Protein AF-A0A6A0AHI0-F1 (afdb_monomer_lite)

Radius of gyration: 37.76 Å; chains: 1; bounding box: 101×82×93 Å

Structure (mmCIF, N/CA/C/O 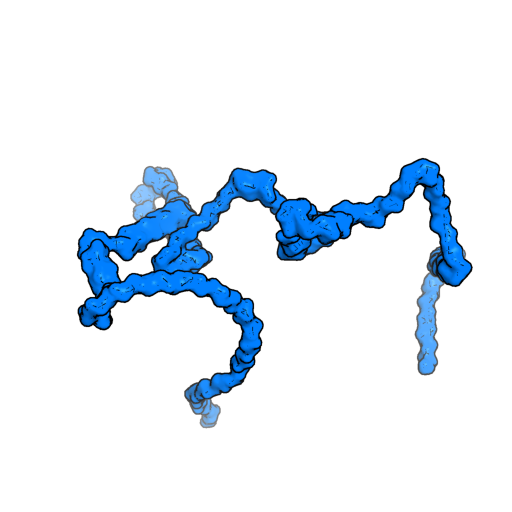backbone):
data_AF-A0A6A0AHI0-F1
#
_entry.id   AF-A0A6A0AHI0-F1
#
loop_
_atom_site.group_PDB
_atom_site.id
_atom_site.type_symbol
_atom_site.label_atom_id
_atom_site.label_alt_id
_atom_site.label_comp_id
_atom_site.label_asym_id
_atom_site.label_entity_id
_atom_site.label_seq_id
_atom_site.pdbx_PDB_ins_code
_atom_site.Cartn_x
_atom_site.Cartn_y
_atom_site.Cartn_z
_atom_site.occupancy
_atom_site.B_iso_or_equiv
_atom_site.auth_seq_id
_atom_site.auth_comp_id
_atom_site.auth_asym_id
_atom_site.auth_atom_id
_atom_site.pdbx_PDB_model_num
ATOM 1 N N . MET A 1 1 ? -67.591 7.003 -8.950 1.00 41.72 1 MET A N 1
ATOM 2 C CA . MET A 1 1 ? -66.500 6.825 -9.933 1.00 41.72 1 MET A CA 1
ATOM 3 C C . MET A 1 1 ? -65.225 6.612 -9.129 1.00 41.72 1 MET A C 1
ATOM 5 O O . MET A 1 1 ? -64.892 7.489 -8.352 1.00 41.72 1 MET A O 1
ATOM 9 N N . ALA A 1 2 ? -64.827 5.350 -8.931 1.00 39.84 2 ALA A N 1
ATOM 10 C CA . ALA A 1 2 ? -63.721 4.688 -9.649 1.00 39.84 2 ALA A CA 1
ATOM 11 C C . ALA A 1 2 ? -62.382 5.416 -9.404 1.00 39.84 2 ALA A C 1
ATOM 13 O O . ALA A 1 2 ? -62.273 6.575 -9.768 1.00 39.84 2 ALA A O 1
ATOM 14 N N . GLY A 1 3 ? -61.334 4.857 -8.799 1.00 39.06 3 GLY A N 1
ATOM 15 C CA . GLY A 1 3 ? -61.020 3.519 -8.284 1.00 39.06 3 GLY A CA 1
ATOM 16 C C . GLY A 1 3 ? -60.100 3.688 -7.059 1.00 39.06 3 GLY A C 1
ATOM 17 O O . GLY A 1 3 ? -59.926 4.797 -6.573 1.00 39.06 3 GLY A O 1
ATOM 18 N N . GLY A 1 4 ? -59.486 2.688 -6.448 1.00 36.97 4 GLY A N 1
ATOM 19 C CA . GLY A 1 4 ? -59.192 1.317 -6.829 1.00 36.97 4 GLY A CA 1
ATOM 20 C C . GLY A 1 4 ? -57.957 0.956 -6.003 1.00 36.97 4 GLY A C 1
ATOM 21 O O . GLY A 1 4 ? -56.859 1.403 -6.316 1.00 36.97 4 GLY A O 1
ATOM 22 N N . ALA A 1 5 ? -58.165 0.258 -4.887 1.00 38.81 5 ALA A N 1
ATOM 23 C CA . ALA A 1 5 ? -57.104 -0.247 -4.028 1.00 38.81 5 ALA A CA 1
ATOM 24 C C . ALA A 1 5 ? -56.414 -1.436 -4.712 1.00 38.81 5 ALA A C 1
ATOM 26 O O . ALA A 1 5 ? -57.095 -2.336 -5.199 1.00 38.81 5 ALA A O 1
ATOM 27 N N . ALA A 1 6 ? -55.083 -1.457 -4.713 1.00 41.19 6 ALA A N 1
ATOM 28 C CA . ALA A 1 6 ? -54.302 -2.629 -5.089 1.00 41.19 6 ALA A CA 1
ATOM 29 C C . ALA A 1 6 ? -53.190 -2.839 -4.055 1.00 41.19 6 ALA A C 1
ATOM 31 O O . ALA A 1 6 ? -52.208 -2.103 -4.003 1.00 41.19 6 ALA A O 1
ATOM 32 N N . GLN A 1 7 ? -53.405 -3.842 -3.206 1.00 35.62 7 GLN A N 1
ATOM 33 C CA . GLN A 1 7 ? -52.361 -4.578 -2.506 1.00 35.62 7 GLN A CA 1
ATOM 34 C C . GLN A 1 7 ? -51.786 -5.601 -3.489 1.00 35.62 7 GLN A C 1
ATOM 36 O O . GLN A 1 7 ? -52.547 -6.291 -4.165 1.00 35.62 7 GLN A O 1
ATOM 41 N N . SER A 1 8 ? -50.465 -5.749 -3.527 1.00 39.22 8 SER A N 1
ATOM 42 C CA . SER A 1 8 ? -49.816 -6.935 -4.086 1.00 39.22 8 SER A CA 1
ATOM 43 C C . SER A 1 8 ? -48.775 -7.432 -3.090 1.00 39.22 8 SER A C 1
ATOM 45 O O . SER A 1 8 ? -47.770 -6.763 -2.843 1.00 39.22 8 SER A O 1
ATOM 47 N N . GLY A 1 9 ? -49.078 -8.587 -2.493 1.00 33.41 9 GLY A N 1
ATOM 48 C CA . GLY A 1 9 ? -48.128 -9.431 -1.780 1.00 33.41 9 GLY A CA 1
ATOM 49 C C . GLY A 1 9 ? -47.076 -10.013 -2.727 1.00 33.41 9 GLY A C 1
ATOM 50 O O . GLY A 1 9 ? -47.214 -9.940 -3.947 1.00 33.41 9 GLY A O 1
ATOM 51 N N . GLY A 1 10 ? -45.998 -10.515 -2.128 1.00 33.00 10 GLY A N 1
ATOM 52 C CA . GLY A 1 10 ? -44.775 -10.920 -2.813 1.00 33.00 10 GLY A CA 1
ATOM 53 C C . GLY A 1 10 ? -44.787 -12.328 -3.391 1.00 33.00 10 GLY A C 1
ATOM 54 O O . GLY A 1 10 ? -45.762 -13.049 -3.250 1.00 33.00 10 GLY A O 1
ATOM 55 N N . GLU A 1 11 ? -43.652 -12.717 -3.969 1.00 31.52 11 GLU A N 1
ATOM 56 C CA . GLU A 1 11 ? -43.158 -14.094 -3.995 1.00 31.52 11 GLU A CA 1
ATOM 57 C C . GLU A 1 11 ? -41.675 -14.080 -4.384 1.00 31.52 11 GLU A C 1
ATOM 59 O O . GLU A 1 11 ? -41.237 -13.302 -5.233 1.00 31.52 11 GLU A O 1
ATOM 64 N N . ALA A 1 12 ? -40.901 -14.908 -3.693 1.00 32.84 12 ALA A N 1
ATOM 65 C CA . ALA A 1 12 ? -39.494 -15.149 -3.934 1.00 32.84 12 ALA A CA 1
ATOM 66 C C . ALA A 1 12 ? -39.310 -16.088 -5.133 1.00 32.84 12 ALA A C 1
ATOM 68 O O . ALA A 1 12 ? -40.012 -17.087 -5.244 1.00 32.84 12 ALA A O 1
ATOM 69 N N . ALA A 1 13 ? -38.294 -15.836 -5.956 1.00 35.22 13 ALA A N 1
ATOM 70 C CA . ALA A 1 13 ? -37.710 -16.863 -6.809 1.00 35.22 13 ALA A CA 1
ATOM 71 C C . ALA A 1 13 ? -36.191 -16.684 -6.831 1.00 35.22 13 ALA A C 1
ATOM 73 O O . ALA A 1 13 ? -35.659 -15.657 -7.255 1.00 35.22 13 ALA A O 1
ATOM 74 N N . ALA A 1 14 ? -35.531 -17.694 -6.278 1.00 34.50 14 ALA A N 1
ATOM 75 C CA . ALA A 1 14 ? -34.109 -17.950 -6.379 1.00 34.50 14 ALA A CA 1
ATOM 76 C C . ALA A 1 14 ? -33.756 -18.543 -7.760 1.00 34.50 14 ALA A C 1
ATOM 78 O O . ALA A 1 14 ? -34.639 -18.817 -8.565 1.00 34.50 14 ALA A O 1
ATOM 79 N N . GLU A 1 15 ? -32.456 -18.808 -7.934 1.00 31.95 15 GLU A N 1
ATOM 80 C CA . GLU A 1 15 ? -31.748 -19.442 -9.065 1.00 31.95 15 GLU A CA 1
ATOM 81 C C . GLU A 1 15 ? -31.123 -18.448 -10.073 1.00 31.95 15 GLU A C 1
ATOM 83 O O . GLU A 1 15 ? -31.776 -17.543 -10.565 1.00 31.95 15 GLU A O 1
ATOM 88 N N . GLY A 1 16 ? -29.833 -18.499 -10.426 1.00 32.78 16 GLY A N 1
ATOM 89 C CA . GLY A 1 16 ? -28.849 -19.567 -10.287 1.00 32.78 16 GLY A CA 1
ATOM 90 C C . GLY A 1 16 ? -27.446 -19.038 -9.977 1.00 32.78 16 GLY A C 1
ATOM 91 O O . GLY A 1 16 ? -26.898 -18.183 -10.671 1.00 32.78 16 GLY A O 1
ATOM 92 N N . MET A 1 17 ? -26.869 -19.602 -8.919 1.00 29.11 17 MET A N 1
ATOM 93 C CA . MET A 1 17 ? -25.446 -19.578 -8.598 1.00 29.11 17 MET A CA 1
ATOM 94 C C . MET A 1 17 ? -24.772 -20.722 -9.365 1.00 29.11 17 MET A C 1
ATOM 96 O O . MET A 1 17 ? -25.172 -21.875 -9.221 1.00 29.11 17 MET A O 1
ATOM 100 N N . VAL A 1 18 ? -23.746 -20.423 -10.160 1.00 46.47 18 VAL A N 1
ATOM 101 C CA . VAL A 1 18 ? -22.918 -21.427 -10.846 1.00 46.47 18 VAL A CA 1
ATOM 102 C C . VAL A 1 18 ? -21.678 -21.703 -9.980 1.00 46.47 18 VAL A C 1
ATOM 104 O O . VAL A 1 18 ? -20.884 -20.779 -9.796 1.00 46.47 18 VAL A O 1
ATOM 107 N N . PRO A 1 19 ? -21.454 -22.919 -9.440 1.00 35.81 19 PRO A N 1
ATOM 108 C CA . PRO A 1 19 ? -20.229 -23.222 -8.707 1.00 35.81 19 PRO A CA 1
ATOM 109 C C . PRO A 1 19 ? -19.177 -23.851 -9.632 1.00 35.81 19 PRO A C 1
ATOM 111 O O . PRO A 1 19 ? -19.281 -25.015 -10.026 1.00 35.81 19 PRO A O 1
ATOM 114 N N . LEU A 1 20 ? -18.114 -23.103 -9.938 1.00 37.75 20 LEU A N 1
ATOM 115 C CA . LEU A 1 20 ? -16.885 -23.676 -10.490 1.00 37.75 20 LEU A CA 1
ATOM 116 C C . LEU A 1 20 ? -16.060 -24.286 -9.352 1.00 37.75 20 LEU A C 1
ATOM 118 O O . LEU A 1 20 ? -15.490 -23.586 -8.518 1.00 37.75 20 LEU A O 1
ATOM 122 N N . HIS A 1 21 ? -16.025 -25.614 -9.331 1.00 33.66 21 HIS A N 1
ATOM 123 C CA . HIS A 1 21 ? -15.131 -26.417 -8.508 1.00 33.66 21 HIS A CA 1
ATOM 124 C C . HIS A 1 21 ? -13.709 -26.387 -9.086 1.00 33.66 21 HIS A C 1
ATOM 126 O O . HIS A 1 21 ? -13.544 -26.414 -10.305 1.00 33.66 21 HIS A O 1
ATOM 132 N N . GLY A 1 22 ? -12.690 -26.436 -8.219 1.00 29.28 22 GLY A N 1
ATOM 133 C CA . GLY A 1 22 ? -11.356 -26.908 -8.613 1.00 29.28 22 GLY A CA 1
ATOM 134 C C . GLY A 1 22 ? -10.160 -26.107 -8.101 1.00 29.28 22 GLY A C 1
ATOM 135 O O . GLY A 1 22 ? -9.311 -25.716 -8.894 1.00 29.28 22 GLY A O 1
ATOM 136 N N . GLY A 1 23 ? -10.052 -25.884 -6.789 1.00 29.42 23 GLY A N 1
ATOM 137 C CA . GLY A 1 23 ? -8.817 -25.418 -6.149 1.00 29.42 23 GLY A CA 1
ATOM 138 C C . GLY A 1 23 ? -8.094 -26.570 -5.453 1.00 29.42 23 GLY A C 1
ATOM 139 O O . GLY A 1 23 ? -8.418 -26.904 -4.319 1.00 29.42 23 GLY A O 1
ATOM 140 N N . SER A 1 24 ? -7.134 -27.182 -6.147 1.00 38.25 24 SER A N 1
ATOM 141 C CA . SER A 1 24 ? -6.206 -28.199 -5.634 1.00 38.25 24 SER A CA 1
ATOM 142 C C . SER A 1 24 ? -5.331 -27.630 -4.507 1.00 38.25 24 SER A C 1
ATOM 144 O O . SER A 1 24 ? -4.343 -26.947 -4.776 1.00 38.25 24 SER A O 1
ATOM 146 N N . GLY A 1 25 ? -5.674 -27.930 -3.253 1.00 30.77 25 GLY A N 1
ATOM 147 C CA . GLY A 1 25 ? -4.830 -27.703 -2.079 1.00 30.77 25 GLY A CA 1
ATOM 148 C C . GLY A 1 25 ? -4.140 -28.998 -1.653 1.00 30.77 25 GLY A C 1
ATOM 149 O O . GLY A 1 25 ? -4.797 -29.990 -1.350 1.00 30.77 25 GLY A O 1
ATOM 150 N N . SER A 1 26 ? -2.811 -28.986 -1.665 1.00 32.81 26 SER A N 1
ATOM 151 C CA . SER A 1 26 ? -1.923 -30.098 -1.326 1.00 32.81 26 SER A CA 1
ATOM 152 C C . SER A 1 26 ? -2.119 -30.619 0.102 1.00 32.81 26 SER A C 1
ATOM 154 O O . SER A 1 26 ? -2.062 -29.856 1.065 1.00 32.81 26 SER A O 1
ATOM 156 N N . VAL A 1 27 ? -2.258 -31.939 0.224 1.00 35.69 27 VAL A N 1
ATOM 157 C CA . VAL A 1 27 ? -2.219 -32.707 1.475 1.00 35.69 27 VAL A CA 1
ATOM 158 C C . VAL A 1 27 ? -0.828 -32.622 2.110 1.00 35.69 27 VAL A C 1
ATOM 160 O O . VAL A 1 27 ? 0.164 -32.971 1.474 1.00 35.69 27 VAL A O 1
ATOM 163 N N . VAL A 1 28 ? -0.767 -32.235 3.385 1.00 35.22 28 VAL A N 1
ATOM 164 C CA . VAL A 1 28 ? 0.387 -32.480 4.261 1.00 35.22 28 VAL A CA 1
ATOM 165 C C . VAL A 1 28 ? -0.046 -33.534 5.288 1.00 35.22 28 VAL A C 1
ATOM 167 O O . VAL A 1 28 ? -0.981 -33.266 6.044 1.00 35.22 28 VAL A O 1
ATOM 170 N N . PRO A 1 29 ? 0.553 -34.739 5.329 1.00 38.19 29 PRO A N 1
ATOM 171 C CA . PRO A 1 29 ? 0.226 -35.733 6.338 1.00 38.19 29 PRO A CA 1
ATOM 172 C C . PRO A 1 29 ? 1.163 -35.578 7.540 1.00 38.19 29 PRO A C 1
ATOM 174 O O . PRO A 1 29 ? 2.384 -35.589 7.409 1.00 38.19 29 PRO A O 1
ATOM 177 N N . GLY A 1 30 ? 0.582 -35.453 8.728 1.00 29.52 30 GLY A N 1
ATOM 178 C CA . GLY A 1 30 ? 1.323 -35.346 9.984 1.00 29.52 30 GLY A CA 1
ATOM 179 C C . GLY A 1 30 ? 0.439 -35.632 11.189 1.00 29.52 30 GLY A C 1
ATOM 180 O O . GLY A 1 30 ? 0.435 -34.881 12.155 1.00 29.52 30 GLY A O 1
ATOM 181 N N . SER A 1 31 ? -0.372 -36.688 11.108 1.00 37.47 31 SER A N 1
ATOM 182 C CA . SER A 1 31 ? -1.227 -37.151 12.197 1.00 37.47 31 SER A CA 1
ATOM 183 C C . SER A 1 31 ? -0.412 -37.920 13.243 1.00 37.47 31 SER A C 1
ATOM 185 O O . SER A 1 31 ? -0.206 -39.127 13.112 1.00 37.47 31 SER A O 1
ATOM 187 N N . GLY A 1 32 ? 0.012 -37.237 14.305 1.00 33.94 32 GLY A N 1
ATOM 188 C CA . GLY A 1 32 ? 0.372 -37.866 15.576 1.00 33.94 32 GLY A CA 1
ATOM 189 C C . GLY A 1 32 ? -0.877 -38.031 16.442 1.00 33.94 32 GLY A C 1
ATOM 190 O O . GLY A 1 32 ? -1.222 -37.135 17.204 1.00 33.94 32 GLY A O 1
ATOM 191 N N . LYS A 1 33 ? -1.583 -39.160 16.300 1.00 39.28 33 LYS A N 1
ATOM 192 C CA . LYS A 1 33 ? -2.687 -39.562 17.189 1.00 39.28 33 LYS A CA 1
ATOM 193 C C . LYS A 1 33 ? -2.116 -39.941 18.561 1.00 39.28 33 LYS A C 1
ATOM 195 O O . LYS A 1 33 ? -1.592 -41.041 18.714 1.00 39.28 33 LYS A O 1
ATOM 200 N N . LEU A 1 34 ? -2.274 -39.081 19.564 1.00 35.03 34 LEU A N 1
ATOM 201 C CA . LEU A 1 34 ? -2.358 -39.535 20.954 1.00 35.03 34 LEU A CA 1
ATOM 202 C C . LEU A 1 34 ? -3.784 -40.051 21.164 1.00 35.03 34 LEU A C 1
ATOM 204 O O . LEU A 1 34 ? -4.745 -39.286 21.183 1.00 35.03 34 LEU A O 1
ATOM 208 N N . ARG A 1 35 ? -3.915 -41.379 21.221 1.00 44.06 35 ARG A N 1
ATOM 209 C CA . ARG A 1 35 ? -5.136 -42.059 21.653 1.00 44.06 35 ARG A CA 1
ATOM 210 C C . ARG A 1 35 ? -5.251 -41.883 23.164 1.00 44.06 35 ARG A C 1
ATOM 212 O O . ARG A 1 35 ? -4.395 -42.371 23.895 1.00 44.06 35 ARG A O 1
ATOM 219 N N . VAL A 1 36 ? -6.304 -41.208 23.604 1.00 47.97 36 VAL A N 1
ATOM 220 C CA . VAL A 1 36 ? -6.836 -41.351 24.958 1.00 47.97 36 VAL A CA 1
ATOM 221 C C . VAL A 1 36 ? -8.230 -41.930 24.775 1.00 47.97 36 VAL A C 1
ATOM 223 O O . VAL A 1 36 ? -9.127 -41.257 24.275 1.00 47.97 36 VAL A O 1
ATOM 226 N N . ASP A 1 37 ? -8.363 -43.216 25.079 1.00 40.84 37 ASP A N 1
ATOM 227 C CA . ASP A 1 37 ? -9.640 -43.915 25.112 1.00 40.84 37 ASP A CA 1
ATOM 228 C C . ASP A 1 37 ? -10.306 -43.613 26.470 1.00 40.84 37 ASP A C 1
ATOM 230 O O . ASP A 1 37 ? -9.757 -43.947 27.519 1.00 40.84 37 ASP A O 1
ATOM 234 N N . GLY A 1 38 ? -11.464 -42.948 26.456 1.00 40.25 38 GLY A N 1
ATOM 235 C CA . GLY A 1 38 ? -12.278 -42.682 27.647 1.00 40.25 38 GLY A CA 1
ATOM 236 C C . GLY A 1 38 ? -13.402 -41.685 27.356 1.00 40.25 38 GLY A C 1
ATOM 237 O O . GLY A 1 38 ? -13.132 -40.585 26.889 1.00 40.25 38 GLY A O 1
ATOM 238 N N . GLU A 1 39 ? -14.651 -42.096 27.585 1.00 47.72 39 GLU A N 1
ATOM 239 C CA . GLU A 1 39 ? -15.896 -41.338 27.380 1.00 47.72 39 GLU A CA 1
ATOM 240 C C . GLU A 1 39 ? -15.795 -39.824 27.648 1.00 47.72 39 GLU A C 1
ATOM 242 O O . GLU A 1 39 ? -15.621 -39.416 28.792 1.00 47.72 39 GLU A O 1
ATOM 247 N N . ALA A 1 40 ? -16.003 -38.981 26.628 1.00 46.03 40 ALA A N 1
ATOM 248 C CA . ALA A 1 40 ? -16.469 -37.604 26.817 1.00 46.03 40 ALA A CA 1
ATOM 249 C C . ALA A 1 40 ? -16.875 -36.959 25.480 1.00 46.03 40 ALA A C 1
ATOM 251 O O . ALA A 1 40 ? -16.093 -36.245 24.855 1.00 46.03 40 ALA A O 1
ATOM 252 N N . GLU A 1 41 ? -18.146 -37.072 25.093 1.00 49.44 41 GLU A N 1
ATOM 253 C CA . GLU A 1 41 ? -18.738 -36.187 24.069 1.00 49.44 41 GLU A CA 1
ATOM 254 C C . GLU A 1 41 ? -18.942 -34.730 24.571 1.00 49.44 41 GLU A C 1
ATOM 256 O O . GLU A 1 41 ? -19.561 -33.905 23.910 1.00 49.44 41 GLU A O 1
ATOM 261 N N . GLY A 1 42 ? -18.343 -34.373 25.718 1.00 58.88 42 GLY A N 1
ATOM 262 C CA . GLY A 1 42 ? -18.108 -32.998 26.189 1.00 58.88 42 GLY A CA 1
ATOM 263 C C . GLY A 1 42 ? -16.625 -32.573 26.185 1.00 58.88 42 GLY A C 1
ATOM 264 O O . GLY A 1 42 ? -16.277 -31.540 26.751 1.00 58.88 42 GLY A O 1
ATOM 265 N N . GLY A 1 43 ? -15.733 -33.363 25.579 1.00 74.50 43 GLY A N 1
ATOM 266 C CA . GLY A 1 43 ? -14.313 -33.493 25.949 1.00 74.50 43 GLY A CA 1
ATOM 267 C C . GLY A 1 43 ? -13.317 -32.371 25.627 1.00 74.50 43 GLY A C 1
ATOM 268 O O . GLY A 1 43 ? -12.155 -32.508 25.991 1.00 74.50 43 GLY A O 1
ATOM 269 N N . GLN A 1 44 ? -13.704 -31.259 24.999 1.00 80.69 44 GLN A N 1
ATOM 270 C CA . GLN A 1 44 ? -12.757 -30.152 24.769 1.00 80.69 44 GLN A CA 1
ATOM 271 C C . GLN A 1 44 ? -13.347 -28.788 25.101 1.00 80.69 44 GLN A C 1
ATOM 273 O O . GLN A 1 44 ? -12.756 -28.049 25.877 1.00 80.69 44 GLN A O 1
ATOM 278 N N . LEU A 1 45 ? -14.537 -28.463 24.589 1.00 80.38 45 LEU A N 1
ATOM 279 C CA . LEU A 1 45 ? -15.189 -27.184 24.890 1.00 80.38 45 LEU A CA 1
ATOM 280 C C . LEU A 1 45 ? -15.568 -27.056 26.369 1.00 80.38 45 LEU A C 1
ATOM 282 O O . LEU A 1 45 ? -15.410 -25.980 26.936 1.00 80.38 45 LEU A O 1
ATOM 286 N N . ALA A 1 46 ? -16.008 -28.140 27.019 1.00 84.50 46 ALA A N 1
ATOM 287 C CA . ALA A 1 46 ? -16.285 -28.108 28.455 1.00 84.50 46 ALA A CA 1
ATOM 288 C C . ALA A 1 46 ? -14.998 -27.963 29.278 1.00 84.50 46 ALA A C 1
ATOM 290 O O . ALA A 1 46 ? -15.002 -27.302 30.309 1.00 84.50 46 ALA A O 1
ATOM 291 N N . LEU A 1 47 ? -13.892 -28.532 28.792 1.00 87.25 47 LEU A N 1
ATOM 292 C CA . LEU A 1 47 ? -12.583 -28.477 29.438 1.00 87.25 47 LEU A CA 1
ATOM 293 C C . LEU A 1 47 ? -11.945 -27.088 29.288 1.00 87.25 47 LEU A C 1
ATOM 295 O O . LEU A 1 47 ? -11.406 -26.562 30.253 1.00 87.25 47 LEU A O 1
ATOM 299 N N . ILE A 1 48 ? -12.100 -26.454 28.120 1.00 83.44 48 ILE A N 1
ATOM 300 C CA . ILE A 1 48 ? -11.749 -25.048 27.875 1.00 83.44 48 ILE A CA 1
ATOM 301 C C . ILE A 1 48 ? -12.607 -24.146 28.763 1.00 83.44 48 ILE A C 1
ATOM 303 O O . ILE A 1 48 ? -12.074 -23.329 29.502 1.00 83.44 48 ILE A O 1
ATOM 307 N N . ARG A 1 49 ? -13.931 -24.331 28.769 1.00 82.25 49 ARG A N 1
ATOM 308 C CA . ARG A 1 49 ? -14.830 -23.535 29.613 1.00 82.25 49 ARG A CA 1
ATOM 309 C C . ARG A 1 49 ? -14.515 -23.689 31.098 1.00 82.25 49 ARG A C 1
ATOM 311 O O . ARG A 1 49 ? -14.627 -22.714 31.818 1.00 82.25 49 ARG A O 1
ATOM 318 N N . ALA A 1 50 ? -14.122 -24.882 31.546 1.00 82.81 50 ALA A N 1
ATOM 319 C CA . ALA A 1 50 ? -13.697 -25.134 32.920 1.00 82.81 50 ALA A CA 1
ATOM 320 C C . ALA A 1 50 ? -12.321 -24.521 33.231 1.00 82.81 50 ALA A C 1
ATOM 322 O O . ALA A 1 50 ? -12.135 -23.973 34.312 1.00 82.81 50 ALA A O 1
ATOM 323 N N . ALA A 1 51 ? -11.376 -24.576 32.288 1.00 84.81 51 ALA A N 1
ATOM 324 C CA . ALA A 1 51 ? -10.051 -23.974 32.430 1.00 84.81 51 ALA A CA 1
ATOM 325 C C . ALA A 1 51 ? -10.105 -22.437 32.484 1.00 84.81 51 ALA A C 1
ATOM 327 O O . ALA A 1 51 ? -9.322 -21.835 33.211 1.00 84.81 51 ALA A O 1
ATOM 328 N N . PHE A 1 52 ? -11.056 -21.823 31.771 1.00 79.31 52 PHE A N 1
ATOM 329 C CA . PHE A 1 52 ? -11.306 -20.376 31.751 1.00 79.31 52 PHE A CA 1
ATOM 330 C C . PHE A 1 52 ? -12.547 -19.965 32.573 1.00 79.31 52 PHE A C 1
ATOM 332 O O . PHE A 1 52 ? -13.036 -18.853 32.437 1.00 79.31 52 PHE A O 1
ATOM 339 N N . ALA A 1 53 ? -13.083 -20.828 33.448 1.00 73.69 53 ALA A N 1
ATOM 340 C CA . ALA A 1 53 ? -14.308 -20.541 34.216 1.00 73.69 53 ALA A CA 1
ATOM 341 C C . ALA A 1 53 ? -14.159 -19.401 35.242 1.00 73.69 53 ALA A C 1
ATOM 343 O O . ALA A 1 53 ? -15.160 -18.934 35.780 1.00 73.69 53 ALA A O 1
ATOM 344 N N . GLY A 1 54 ? -12.922 -19.006 35.552 1.00 74.12 54 GLY A N 1
ATOM 345 C CA . GLY A 1 54 ? -12.595 -17.896 36.450 1.00 74.12 54 GLY A CA 1
ATOM 346 C C . GLY A 1 54 ? -11.824 -16.765 35.771 1.00 74.12 54 GLY A C 1
ATOM 347 O O . GLY A 1 54 ? -11.291 -15.917 36.478 1.00 74.12 54 GLY A O 1
ATOM 348 N N . ASP A 1 55 ? -11.727 -16.787 34.440 1.00 77.00 55 ASP A N 1
ATOM 349 C CA . ASP A 1 55 ? -11.051 -15.772 33.635 1.00 77.00 55 ASP A CA 1
ATOM 350 C C . ASP A 1 55 ? -12.072 -15.238 32.620 1.00 77.00 55 ASP A C 1
ATOM 352 O O . ASP A 1 55 ? -12.434 -15.934 31.667 1.00 77.00 55 ASP A O 1
ATOM 356 N N . ASP A 1 56 ? -12.607 -14.036 32.859 1.00 83.50 56 ASP A N 1
ATOM 357 C CA . ASP A 1 56 ? -13.635 -13.397 32.024 1.00 83.50 56 ASP A CA 1
ATOM 358 C C . ASP A 1 56 ? -13.015 -12.814 30.737 1.00 83.50 56 ASP A C 1
ATOM 360 O O . ASP A 1 56 ? -13.192 -11.648 30.385 1.00 83.50 56 ASP A O 1
ATOM 364 N N . VAL A 1 57 ? -12.314 -13.666 29.985 1.00 85.06 57 VAL A N 1
ATOM 365 C CA . VAL A 1 57 ? -11.547 -13.320 28.778 1.00 85.06 57 VAL A CA 1
ATOM 366 C C . VAL A 1 57 ? -12.368 -12.587 27.715 1.00 85.06 57 VAL A C 1
ATOM 368 O O . VAL A 1 57 ? -11.835 -11.754 26.985 1.00 85.06 57 VAL A O 1
ATOM 371 N N . GLU A 1 58 ? -13.669 -12.877 27.610 1.00 85.50 58 GLU A N 1
ATOM 372 C CA . GLU A 1 58 ? -14.556 -12.166 26.684 1.00 85.50 58 GLU A CA 1
ATOM 373 C C . GLU A 1 58 ? -14.824 -10.729 27.142 1.00 85.50 58 GLU A C 1
ATOM 375 O O . GLU A 1 58 ? -14.805 -9.818 26.317 1.00 85.50 58 GLU A O 1
ATOM 380 N N . GLN A 1 59 ? -15.044 -10.516 28.442 1.00 88.19 59 GLN A N 1
ATOM 381 C CA . GLN A 1 59 ? -15.341 -9.189 28.980 1.00 88.19 59 GLN A CA 1
ATOM 382 C C . GLN A 1 59 ? -14.101 -8.300 28.959 1.00 88.19 59 GLN A C 1
ATOM 384 O O . GLN A 1 59 ? -14.188 -7.143 28.548 1.00 88.19 59 GLN A O 1
ATOM 389 N N . ASP A 1 60 ? -12.947 -8.849 29.335 1.00 89.62 60 ASP A N 1
ATOM 390 C CA . ASP A 1 60 ? -11.676 -8.126 29.302 1.00 89.62 60 ASP A CA 1
ATOM 391 C C . ASP A 1 60 ? -11.314 -7.712 27.871 1.00 89.62 60 ASP A C 1
ATOM 393 O O . ASP A 1 60 ? -10.925 -6.568 27.629 1.00 89.62 60 ASP A O 1
ATOM 397 N N . PHE A 1 61 ? -11.537 -8.599 26.896 1.00 92.00 61 PHE A N 1
ATOM 398 C CA . PHE A 1 61 ? -11.328 -8.283 25.485 1.00 92.00 61 PHE A CA 1
ATOM 399 C C . PHE A 1 61 ? -12.293 -7.203 24.978 1.00 92.00 61 PHE A C 1
ATOM 401 O O . PHE A 1 61 ? -11.882 -6.283 24.269 1.00 92.00 61 PHE A O 1
ATOM 408 N N . GLU A 1 62 ? -13.580 -7.289 25.322 1.00 90.88 62 GLU A N 1
ATOM 409 C CA . GLU A 1 62 ? -14.571 -6.273 24.951 1.00 90.88 62 GLU A CA 1
ATOM 410 C C . GLU A 1 62 ? -14.235 -4.909 25.573 1.00 90.88 62 GLU A C 1
ATOM 412 O O . GLU A 1 62 ? -14.355 -3.878 24.902 1.00 90.88 62 GLU A O 1
ATOM 417 N N . ALA A 1 63 ? -13.750 -4.897 26.817 1.00 91.81 63 ALA A N 1
ATOM 418 C CA . ALA A 1 63 ? -13.298 -3.695 27.504 1.00 91.81 63 ALA A CA 1
ATOM 419 C C . ALA A 1 63 ? -12.049 -3.085 26.845 1.00 91.81 63 ALA A C 1
ATOM 421 O O . ALA A 1 63 ? -12.023 -1.879 26.586 1.00 91.81 63 ALA A O 1
ATOM 422 N N . GLU A 1 64 ? -11.040 -3.897 26.518 1.00 89.94 64 GLU A N 1
ATOM 423 C CA . GLU A 1 64 ? -9.828 -3.446 25.823 1.00 89.94 64 GLU A CA 1
ATOM 424 C C . GLU A 1 64 ? -10.153 -2.923 24.417 1.00 89.94 64 GLU A C 1
ATOM 426 O O . GLU A 1 64 ? -9.719 -1.831 24.036 1.00 89.94 64 GLU A O 1
ATOM 431 N N . LYS A 1 65 ? -11.002 -3.640 23.672 1.00 91.94 65 LYS A N 1
ATOM 432 C CA . LYS A 1 65 ? -11.489 -3.207 22.358 1.00 91.94 65 LYS A CA 1
ATOM 433 C C . LYS A 1 65 ? -12.212 -1.867 22.452 1.00 91.94 65 LYS A C 1
ATOM 435 O O . LYS A 1 65 ? -11.934 -0.966 21.661 1.00 91.94 65 LYS A O 1
ATOM 440 N N . ALA A 1 66 ? -13.117 -1.706 23.416 1.00 87.69 66 ALA A N 1
ATOM 441 C CA . ALA A 1 66 ? -13.830 -0.450 23.623 1.00 87.69 66 ALA A CA 1
ATOM 442 C C . ALA A 1 66 ? -12.878 0.700 23.993 1.00 87.69 66 ALA A C 1
ATOM 444 O O . ALA A 1 66 ? -13.060 1.819 23.507 1.00 87.69 66 ALA A O 1
ATOM 445 N N . ALA A 1 67 ? -11.850 0.436 24.805 1.00 90.38 67 ALA A N 1
ATOM 446 C CA . ALA A 1 67 ? -10.846 1.423 25.188 1.00 90.38 67 ALA A CA 1
ATOM 447 C C . ALA A 1 67 ? -9.996 1.886 23.992 1.00 90.38 67 ALA A C 1
ATOM 449 O O . ALA A 1 67 ? -9.823 3.092 23.797 1.00 90.38 67 ALA A O 1
ATOM 450 N N . GLU A 1 68 ? -9.524 0.961 23.154 1.00 87.19 68 GLU A N 1
ATOM 451 C CA . GLU A 1 68 ? -8.714 1.293 21.975 1.00 87.19 68 GLU A CA 1
ATOM 452 C C . GLU A 1 68 ? -9.546 2.023 20.911 1.00 87.19 68 GLU A C 1
ATOM 454 O O . GLU A 1 68 ? -9.123 3.047 20.367 1.00 87.19 68 GLU A O 1
ATOM 459 N N . VAL A 1 69 ? -10.784 1.568 20.684 1.00 87.12 69 VAL A N 1
ATOM 460 C CA . VAL A 1 69 ? -11.746 2.246 19.805 1.00 87.12 69 VAL A CA 1
ATOM 461 C C . VAL A 1 69 ? -12.014 3.665 20.316 1.00 87.12 69 VAL A C 1
ATOM 463 O O . VAL A 1 69 ? -11.959 4.617 19.538 1.00 87.12 69 VAL A O 1
ATOM 466 N N . ALA A 1 70 ? -12.220 3.852 21.624 1.00 85.56 70 ALA A N 1
ATOM 467 C CA . ALA A 1 70 ? -12.398 5.173 22.221 1.00 85.56 70 ALA A CA 1
ATOM 468 C C . ALA A 1 70 ? -11.168 6.085 22.074 1.00 85.56 70 ALA A C 1
ATOM 470 O O . ALA A 1 70 ? -11.340 7.292 21.897 1.00 85.56 70 ALA A O 1
ATOM 471 N N . ALA A 1 71 ? -9.955 5.531 22.125 1.00 86.62 71 ALA A N 1
ATOM 472 C CA . ALA A 1 71 ? -8.709 6.281 21.982 1.00 86.62 71 ALA A CA 1
ATOM 473 C C . ALA A 1 71 ? -8.429 6.730 20.537 1.00 86.62 71 ALA A C 1
ATOM 475 O O . ALA A 1 71 ? -7.794 7.767 20.327 1.00 86.62 71 ALA A O 1
ATOM 476 N N . GLU A 1 72 ? -8.878 5.954 19.548 1.00 82.62 72 GLU A N 1
ATOM 477 C CA . GLU A 1 72 ? -8.681 6.236 18.121 1.00 82.62 72 GLU A CA 1
ATOM 478 C C . GLU A 1 72 ? -9.767 7.116 17.503 1.00 82.62 72 GLU A C 1
ATOM 480 O O . GLU A 1 72 ? -9.516 7.787 16.499 1.00 82.62 72 GLU A O 1
ATOM 485 N N . LEU A 1 73 ? -10.963 7.134 18.092 1.00 82.75 73 LEU A N 1
ATOM 486 C CA . LEU A 1 73 ? -12.043 8.008 17.650 1.00 82.75 73 LEU A CA 1
ATOM 487 C C . LEU A 1 73 ? -11.614 9.484 17.687 1.00 82.75 73 LEU A C 1
ATOM 489 O O . LEU A 1 73 ? -10.843 9.895 18.563 1.00 82.75 73 LEU A O 1
ATOM 493 N N . PRO A 1 74 ? -12.123 10.312 16.753 1.00 79.00 74 PRO A N 1
ATOM 494 C CA . PRO A 1 74 ? -11.831 11.735 16.761 1.00 79.00 74 PRO A CA 1
ATOM 495 C C . PRO A 1 74 ? -12.263 12.321 18.105 1.00 79.00 74 PRO A C 1
ATOM 497 O O . PRO A 1 74 ? -13.393 12.117 18.555 1.00 79.00 74 PR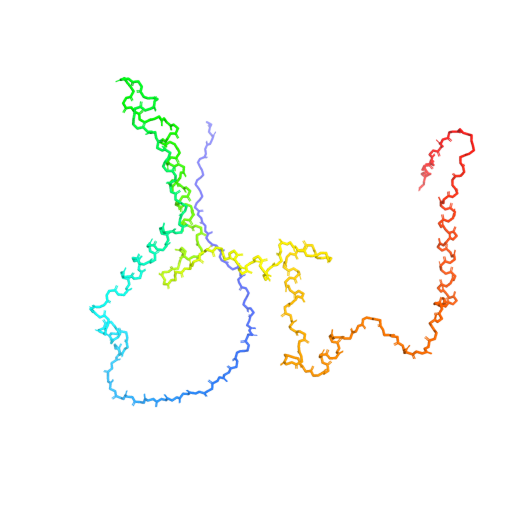O A O 1
ATOM 500 N N . LYS A 1 75 ? -11.339 13.030 18.761 1.00 73.44 75 LYS A N 1
ATOM 501 C CA . LYS A 1 75 ? -11.622 13.693 20.033 1.00 73.44 75 LYS A CA 1
ATOM 502 C C . LYS A 1 75 ? -12.743 14.693 19.797 1.00 73.44 75 LYS A C 1
ATOM 504 O O . LYS A 1 75 ? -12.645 15.519 18.892 1.00 73.44 75 LYS A O 1
ATOM 509 N N . GLU A 1 76 ? -13.785 14.624 20.616 1.00 66.25 76 GLU A N 1
ATOM 510 C CA . GLU A 1 76 ? -14.799 15.667 20.654 1.00 66.25 76 GLU A CA 1
ATOM 511 C C . GLU A 1 76 ? -14.101 16.962 21.064 1.00 66.25 76 GLU A C 1
ATOM 513 O O . GLU A 1 76 ? -13.760 17.171 22.230 1.00 66.25 76 GLU A O 1
ATOM 518 N N . GLU A 1 77 ? -13.842 17.830 20.090 1.00 63.19 77 GLU A N 1
ATOM 519 C CA . GLU A 1 77 ? -13.507 19.216 20.364 1.00 63.19 77 GLU A CA 1
ATOM 520 C C . GLU A 1 77 ? -14.770 19.850 20.936 1.00 63.19 77 GLU A C 1
ATOM 522 O O . GLU A 1 77 ? -15.612 20.405 20.230 1.00 63.19 77 GLU A O 1
ATOM 527 N N . VAL A 1 78 ? -14.947 19.693 22.247 1.00 62.56 78 VAL A N 1
ATOM 528 C CA . VAL A 1 78 ? -15.968 20.413 22.987 1.00 62.56 78 VAL A CA 1
ATOM 529 C C . VAL A 1 78 ? -15.607 21.876 22.821 1.00 62.56 78 VAL A C 1
ATOM 531 O O . VAL A 1 78 ? -14.686 22.370 23.471 1.00 62.56 78 VAL A O 1
ATOM 534 N N . VAL A 1 79 ? -16.300 22.564 21.912 1.00 63.06 79 VAL A N 1
ATOM 535 C CA . VAL A 1 79 ? -16.159 24.007 21.764 1.00 63.06 79 VAL A CA 1
ATOM 536 C C . VAL A 1 79 ? -16.683 24.621 23.056 1.00 63.06 79 VAL A C 1
ATOM 538 O O . VAL A 1 79 ? -17.883 24.812 23.249 1.00 63.06 79 VAL A O 1
ATOM 541 N N . GLY A 1 80 ? -15.772 24.799 24.007 1.00 64.12 80 GLY A N 1
ATOM 542 C CA . GLY A 1 80 ? -16.065 25.317 25.324 1.00 64.12 80 GLY A CA 1
ATOM 543 C C . GLY A 1 80 ? -16.352 26.798 25.197 1.00 64.12 80 GLY A C 1
ATOM 544 O O . GLY A 1 80 ? -15.453 27.588 24.922 1.00 64.12 80 GLY A O 1
ATOM 545 N N . VAL A 1 81 ? -17.602 27.189 25.421 1.00 63.00 81 VAL A N 1
ATOM 546 C CA . VAL A 1 81 ? -17.880 28.567 25.819 1.00 63.00 81 VAL A CA 1
ATOM 547 C C . VAL A 1 81 ? -17.271 28.708 27.206 1.00 63.00 81 VAL A C 1
ATOM 549 O O . VAL A 1 81 ? -17.727 28.052 28.143 1.00 63.00 81 VAL A O 1
ATOM 552 N N . LEU A 1 82 ? -16.197 29.491 27.331 1.00 68.50 82 LEU A N 1
ATOM 553 C CA . LEU A 1 82 ? -15.625 29.776 28.643 1.00 68.50 82 LEU A CA 1
ATOM 554 C C . LEU A 1 82 ? -16.717 30.425 29.509 1.00 68.50 82 LEU A C 1
ATOM 556 O O . LEU A 1 82 ? -17.363 31.376 29.052 1.00 68.50 82 LEU A O 1
ATOM 560 N N . PRO A 1 83 ? -16.939 29.942 30.743 1.00 67.19 83 PRO A N 1
ATOM 561 C CA . PRO A 1 83 ? -17.959 30.508 31.611 1.00 67.19 83 PRO A CA 1
ATOM 562 C C . PRO A 1 83 ? -17.647 31.990 31.862 1.00 67.19 83 PRO A C 1
ATOM 564 O O . PRO A 1 83 ? -16.572 32.336 32.344 1.00 67.19 83 PRO A O 1
ATOM 567 N N . GLY A 1 84 ? -18.583 32.869 31.497 1.00 64.94 84 GLY A N 1
ATOM 568 C CA . GLY A 1 84 ? -18.477 34.318 31.708 1.00 64.94 84 GLY A CA 1
ATOM 569 C C . GLY A 1 84 ? -17.884 35.131 30.551 1.00 64.94 84 GLY A C 1
ATOM 570 O O . GLY A 1 84 ? -18.010 36.354 30.567 1.00 64.94 84 GLY A O 1
ATOM 571 N N . TRP A 1 85 ? -17.313 34.508 29.512 1.00 68.88 85 TRP A N 1
ATOM 572 C CA . TRP A 1 85 ? -16.859 35.232 28.316 1.00 68.88 85 TRP A CA 1
ATOM 573 C C . TRP A 1 85 ? -17.940 35.17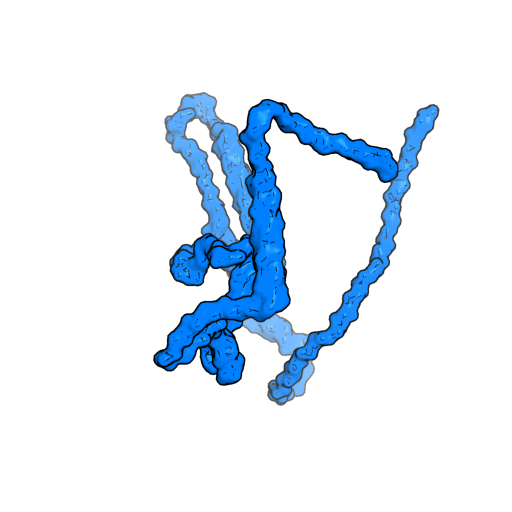4 27.227 1.00 68.88 85 TRP A C 1
ATOM 575 O O . TRP A 1 85 ? -18.131 34.149 26.579 1.00 68.88 85 TRP A O 1
ATOM 585 N N . GLY A 1 86 ? -18.686 36.270 27.044 1.00 62.62 86 GLY A N 1
ATOM 586 C CA . GLY A 1 86 ? -19.751 36.364 26.031 1.00 62.62 86 GLY A CA 1
ATOM 587 C C . GLY A 1 86 ? -21.155 35.943 26.489 1.00 62.62 86 GLY A C 1
ATOM 588 O O . GLY A 1 86 ? -22.052 35.853 25.656 1.00 62.62 86 GLY A O 1
ATOM 589 N N . VAL A 1 87 ? -21.367 35.726 27.792 1.00 63.53 87 VAL A N 1
ATOM 590 C CA . VAL A 1 87 ? -22.686 35.454 28.385 1.00 63.53 87 VAL A CA 1
ATOM 591 C C . VAL A 1 87 ? -23.095 36.642 29.256 1.00 63.53 87 VAL A C 1
ATOM 593 O O . VAL A 1 87 ? -22.540 36.850 30.332 1.00 63.53 87 VAL A O 1
ATOM 596 N N . TRP A 1 88 ? -24.042 37.459 28.790 1.00 67.75 88 TRP A N 1
ATOM 597 C CA . TRP A 1 88 ? -24.656 38.497 29.629 1.00 67.75 88 TRP A CA 1
ATOM 598 C C . TRP A 1 88 ? -25.587 37.868 30.674 1.00 67.75 88 TRP A C 1
ATOM 600 O O . TRP A 1 88 ? -26.077 36.756 30.482 1.00 67.75 88 TRP A O 1
ATOM 610 N N . ALA A 1 89 ? -25.823 38.580 31.784 1.00 59.53 89 ALA A N 1
ATOM 611 C CA . ALA A 1 89 ? -26.421 38.072 33.031 1.00 59.53 89 ALA A CA 1
ATOM 612 C C . ALA A 1 89 ? -27.778 37.337 32.895 1.00 59.53 89 ALA A C 1
ATOM 614 O O . ALA A 1 89 ? -28.214 36.657 33.819 1.00 59.53 89 ALA A O 1
ATOM 615 N N . ASN A 1 90 ? -28.438 37.441 31.745 1.00 62.22 90 ASN A N 1
ATOM 616 C CA . ASN A 1 90 ? -29.741 36.869 31.420 1.00 62.22 90 ASN A CA 1
ATOM 617 C C . ASN A 1 90 ? -29.707 35.710 30.396 1.00 62.22 90 ASN A C 1
ATOM 619 O O . ASN A 1 90 ? -30.763 35.166 30.078 1.00 62.22 90 ASN A O 1
ATOM 623 N N . GLN A 1 91 ? -28.541 35.284 29.894 1.00 63.97 91 GLN A N 1
ATOM 624 C CA . GLN A 1 91 ? -28.415 34.147 28.967 1.00 63.97 91 GLN A CA 1
ATOM 625 C C . GLN A 1 91 ? -27.887 32.886 29.673 1.00 63.97 91 GLN A C 1
ATOM 627 O O . GLN A 1 91 ? -26.736 32.509 29.535 1.00 63.97 91 GLN A O 1
ATOM 632 N N . GLN A 1 92 ? -28.744 32.178 30.411 1.00 63.31 92 GLN A N 1
ATOM 633 C CA . GLN A 1 92 ? -28.382 30.924 31.106 1.00 63.31 92 GLN A CA 1
ATOM 634 C C . GLN A 1 92 ? -28.318 29.682 30.188 1.00 63.31 92 GLN A C 1
ATOM 636 O O . GLN A 1 92 ? -28.252 28.555 30.671 1.00 63.31 92 GLN A O 1
ATOM 641 N N . LYS A 1 93 ? -28.393 29.851 28.860 1.00 70.31 93 LYS A N 1
ATOM 642 C CA . LYS A 1 93 ? -28.491 28.736 27.907 1.00 70.31 93 LYS A CA 1
ATOM 643 C C . LYS A 1 93 ? -27.270 28.685 27.000 1.00 70.31 93 LYS A C 1
ATOM 645 O O . LYS A 1 93 ? -26.902 29.700 26.413 1.00 70.31 93 LYS A O 1
ATOM 650 N N . GLU A 1 94 ? -26.699 27.490 26.840 1.00 72.38 94 GLU A N 1
ATOM 651 C CA . GLU A 1 94 ? -25.660 27.254 25.838 1.00 72.38 94 GLU A CA 1
ATOM 652 C C . GLU A 1 94 ? -26.160 27.685 24.451 1.00 72.38 94 GLU A C 1
ATOM 654 O O . GLU A 1 94 ? -27.303 27.385 24.070 1.00 72.38 94 GLU A O 1
ATOM 659 N N . PRO A 1 95 ? -25.333 28.393 23.671 1.00 80.12 95 PRO A N 1
ATOM 660 C CA . PRO A 1 95 ? -25.768 28.861 22.376 1.00 80.12 95 PRO A CA 1
ATOM 661 C C . PRO A 1 95 ? -25.978 27.677 21.423 1.00 80.12 95 PRO A C 1
ATOM 663 O O . PRO A 1 95 ? -25.274 26.666 21.457 1.00 80.12 95 PRO A O 1
ATOM 666 N N . ARG A 1 96 ? -26.974 27.804 20.539 1.00 82.12 96 ARG A N 1
ATOM 667 C CA . ARG A 1 96 ? -27.417 26.723 19.636 1.00 82.12 96 ARG A CA 1
ATOM 668 C C . ARG A 1 96 ? -26.303 26.165 18.747 1.00 82.12 96 ARG A C 1
ATOM 670 O O . ARG A 1 96 ? -26.355 25.005 18.366 1.00 82.12 96 ARG A O 1
ATOM 677 N N . TRP A 1 97 ? -25.303 26.977 18.415 1.00 81.06 97 TRP A N 1
ATOM 678 C CA . TRP A 1 97 ? -24.169 26.544 17.601 1.00 81.06 97 TRP A CA 1
ATOM 679 C C . TRP A 1 97 ? -23.233 25.584 18.354 1.00 81.06 97 TRP A C 1
ATOM 681 O O . TRP A 1 97 ? -22.656 24.706 17.723 1.00 81.06 97 TRP A O 1
ATOM 691 N N . VAL A 1 98 ? -23.133 25.682 19.686 1.00 82.00 98 VAL A N 1
ATOM 692 C CA . VAL A 1 98 ? -22.333 24.762 20.522 1.00 82.00 98 VAL A CA 1
ATOM 693 C C . VAL A 1 98 ? -23.021 23.414 20.636 1.00 82.00 98 VAL A C 1
ATOM 695 O O . VAL A 1 98 ? -22.400 22.378 20.425 1.00 82.00 98 VAL A O 1
ATOM 698 N N . THR A 1 99 ? -24.321 23.422 20.928 1.00 82.75 99 THR A N 1
ATOM 699 C CA . THR A 1 99 ? -25.119 22.191 21.011 1.00 82.75 99 THR A CA 1
ATOM 700 C C . THR A 1 99 ? -25.165 21.472 19.663 1.00 82.75 99 THR A C 1
ATOM 702 O O . THR A 1 99 ? -24.909 20.273 19.613 1.00 82.75 99 THR A O 1
ATOM 705 N N . ALA A 1 100 ? -25.354 22.206 18.561 1.00 85.44 100 ALA A N 1
ATOM 706 C CA . ALA A 1 100 ? -25.276 21.648 17.211 1.00 85.44 100 ALA A CA 1
ATOM 707 C C . ALA A 1 100 ? -23.875 21.112 16.857 1.00 85.44 100 ALA A C 1
ATOM 709 O O . ALA A 1 100 ? -23.763 20.092 16.180 1.00 85.44 100 ALA A O 1
ATOM 710 N N . ALA A 1 101 ? -22.799 21.767 17.310 1.00 84.56 101 ALA A N 1
ATOM 711 C CA . ALA A 1 101 ? -21.435 21.278 17.107 1.00 84.56 101 ALA A CA 1
ATOM 712 C C . ALA A 1 101 ? -21.174 19.971 17.875 1.00 84.56 101 ALA A C 1
ATOM 714 O O . ALA A 1 101 ? -20.610 19.043 17.300 1.00 84.56 101 ALA A O 1
ATOM 715 N N . ARG A 1 102 ? -21.643 19.864 19.127 1.00 83.94 102 ARG A N 1
ATOM 716 C CA . ARG A 1 102 ? -21.558 18.625 19.921 1.00 83.94 102 ARG A CA 1
ATOM 717 C C . ARG A 1 102 ? -22.346 17.484 19.284 1.00 83.94 102 ARG A C 1
ATOM 719 O O . ARG A 1 102 ? -21.813 16.392 19.142 1.00 83.94 102 ARG A O 1
ATOM 726 N N . GLU A 1 103 ? -23.575 17.742 18.841 1.00 86.50 103 GLU A N 1
ATOM 727 C CA . GLU A 1 103 ? -24.396 16.739 18.150 1.00 86.50 103 GLU A CA 1
ATOM 728 C C . GLU A 1 103 ? -23.729 16.265 16.848 1.00 86.50 103 GLU A C 1
ATOM 730 O O . GLU A 1 103 ? -23.687 15.071 16.550 1.00 86.50 103 GLU A O 1
ATOM 735 N N . LYS A 1 104 ? -23.135 17.192 16.085 1.00 86.19 104 LYS A N 1
ATOM 736 C CA . LYS A 1 104 ? -22.381 16.856 14.874 1.00 86.19 104 LYS A CA 1
ATOM 737 C C . LYS A 1 104 ? -21.157 15.990 15.191 1.00 86.19 104 LYS A C 1
ATOM 739 O O . LYS A 1 104 ? -20.953 14.999 14.493 1.00 86.19 104 LYS A O 1
ATOM 744 N N . ALA A 1 105 ? -20.389 16.340 16.222 1.00 84.81 105 ALA A N 1
ATOM 745 C CA . ALA A 1 105 ? -19.218 15.583 16.656 1.00 84.81 105 ALA A CA 1
ATOM 746 C C . ALA A 1 105 ? -19.596 14.174 17.145 1.00 84.81 105 ALA A C 1
ATOM 748 O O . ALA A 1 105 ? -18.969 13.201 16.733 1.00 84.81 105 ALA A O 1
ATOM 749 N N . ALA A 1 106 ? -20.672 14.043 17.930 1.00 86.12 106 ALA A N 1
ATOM 750 C CA . ALA A 1 106 ? -21.196 12.750 18.370 1.00 86.12 106 ALA A CA 1
ATOM 751 C C . ALA A 1 106 ? -21.591 11.866 17.176 1.00 86.12 106 ALA A C 1
ATOM 753 O O . ALA A 1 106 ? -21.163 10.719 17.071 1.00 86.12 106 ALA A O 1
ATOM 754 N N . ARG A 1 107 ? -22.309 12.431 16.197 1.00 87.75 107 ARG A N 1
ATOM 755 C CA . ARG A 1 107 ? -22.679 11.710 14.973 1.00 87.75 107 ARG A CA 1
ATOM 756 C C . ARG A 1 107 ? -21.463 11.315 14.129 1.00 87.75 107 ARG A C 1
ATOM 758 O O . ARG A 1 107 ? -21.473 10.272 13.482 1.00 87.75 107 ARG A O 1
ATOM 765 N N . GLU A 1 108 ? -20.433 12.155 14.064 1.00 86.31 108 GLU A N 1
ATOM 766 C CA . GLU A 1 108 ? -19.179 11.827 13.371 1.00 86.31 108 GLU A CA 1
ATOM 767 C C . GLU A 1 108 ? -18.423 10.702 14.080 1.00 86.31 108 GLU A C 1
ATOM 769 O O . GLU A 1 108 ? -17.907 9.810 13.410 1.00 86.31 108 GLU A O 1
ATOM 774 N N . ARG A 1 109 ? -18.438 10.682 15.414 1.00 85.31 109 ARG A N 1
ATOM 775 C CA . ARG A 1 109 ? -17.867 9.613 16.232 1.00 85.31 109 ARG A CA 1
ATOM 776 C C . ARG A 1 109 ? -18.589 8.281 16.027 1.00 85.31 109 ARG A C 1
ATOM 778 O O . ARG A 1 109 ? -17.935 7.270 15.799 1.00 85.31 109 ARG A O 1
ATOM 785 N N . GLU A 1 110 ? -19.919 8.276 16.038 1.00 86.31 110 GLU A N 1
ATOM 786 C CA . GLU A 1 110 ? -20.722 7.076 15.758 1.00 86.31 110 GLU A CA 1
ATOM 787 C C . GLU A 1 110 ? -20.456 6.532 14.351 1.00 86.31 110 GLU A C 1
ATOM 789 O O . GLU A 1 110 ? -20.252 5.332 14.167 1.00 86.31 110 GLU A O 1
ATOM 794 N N . LYS A 1 111 ? -20.392 7.421 13.351 1.00 86.88 111 LYS A N 1
ATOM 795 C CA . LYS A 1 111 ? -20.035 7.043 11.978 1.00 86.88 111 LYS A CA 1
ATOM 796 C C . LYS A 1 111 ? -18.627 6.471 11.894 1.00 86.88 111 LYS A C 1
ATOM 798 O O . LYS A 1 111 ? -18.449 5.462 11.224 1.00 86.88 111 LYS A O 1
ATOM 803 N N . ALA A 1 112 ? -17.660 7.098 12.561 1.00 84.19 112 ALA A N 1
ATOM 804 C CA . ALA A 1 112 ? -16.279 6.637 12.589 1.00 84.19 112 ALA A CA 1
ATOM 805 C C . ALA A 1 112 ? -16.166 5.258 13.251 1.00 84.19 112 ALA A C 1
ATOM 807 O O . ALA A 1 112 ? -15.497 4.391 12.703 1.00 84.19 112 ALA A O 1
ATOM 808 N N . ALA A 1 113 ? -16.872 5.024 14.363 1.00 85.06 113 ALA A N 1
ATOM 809 C CA . ALA A 1 113 ? -16.931 3.721 15.026 1.00 85.06 113 ALA A CA 1
ATOM 810 C C . ALA A 1 113 ? -17.549 2.642 14.120 1.00 85.06 113 ALA A C 1
ATOM 812 O O . ALA A 1 113 ? -17.035 1.530 14.055 1.00 85.06 113 ALA A O 1
ATOM 813 N N . ALA A 1 114 ? -18.613 2.981 13.386 1.00 86.38 114 ALA A N 1
ATOM 814 C CA . ALA A 1 114 ? -19.275 2.062 12.462 1.00 86.38 114 ALA A CA 1
ATOM 815 C C . ALA A 1 114 ? -18.477 1.803 11.171 1.00 86.38 114 ALA A C 1
ATOM 817 O O . ALA A 1 114 ? -18.618 0.739 10.575 1.00 86.38 114 ALA A O 1
ATOM 818 N N . SER A 1 115 ? -17.660 2.761 10.718 1.00 87.19 115 SER A N 1
ATOM 819 C CA . SER A 1 115 ? -16.855 2.627 9.498 1.00 87.19 115 SER A CA 1
ATOM 820 C C . SER A 1 115 ? -15.559 1.843 9.685 1.00 87.19 115 SER A C 1
ATOM 822 O O . SER A 1 115 ? -14.893 1.568 8.687 1.00 87.19 115 SER A O 1
ATOM 824 N N . ARG A 1 116 ? -15.186 1.507 10.927 1.00 86.75 116 ARG A N 1
ATOM 825 C CA . ARG A 1 116 ? -13.977 0.722 11.189 1.00 86.75 116 ARG A CA 1
ATOM 826 C C . ARG A 1 116 ? -14.078 -0.658 10.554 1.00 86.75 116 ARG A C 1
ATOM 828 O O . ARG A 1 116 ? -15.138 -1.287 10.562 1.00 86.75 116 ARG A O 1
ATOM 835 N N . ALA A 1 117 ? -12.955 -1.173 10.073 1.00 87.94 117 ALA A N 1
ATOM 836 C CA . ALA A 1 117 ? -12.897 -2.500 9.469 1.00 87.94 117 ALA A CA 1
ATOM 837 C C . ALA A 1 117 ? -13.212 -3.625 10.474 1.00 87.94 117 ALA A C 1
ATOM 839 O O . ALA A 1 117 ? -13.716 -4.682 10.092 1.00 87.94 117 ALA A O 1
ATOM 840 N N . ASP A 1 118 ? -12.943 -3.398 11.762 1.00 89.19 118 ASP A N 1
ATOM 841 C CA . ASP A 1 118 ? -13.164 -4.361 12.839 1.00 89.19 118 ASP A CA 1
ATOM 842 C C . ASP A 1 118 ? -14.543 -4.246 13.516 1.00 89.19 118 ASP A C 1
ATOM 844 O O . ASP A 1 118 ? -14.825 -5.002 14.450 1.00 89.19 118 ASP A O 1
ATOM 848 N N . ALA A 1 119 ? -15.429 -3.360 13.042 1.00 87.12 119 ALA A N 1
ATOM 849 C CA . ALA A 1 119 ? -16.748 -3.133 13.641 1.00 87.12 119 ALA A CA 1
ATOM 850 C C . ALA A 1 119 ? -17.666 -4.370 13.576 1.00 87.12 119 ALA A C 1
ATOM 852 O O . ALA A 1 119 ? -18.407 -4.647 14.515 1.00 87.12 119 ALA A O 1
ATOM 853 N N . ALA A 1 120 ? -17.595 -5.146 12.490 1.00 88.75 120 ALA A N 1
ATOM 854 C CA . ALA A 1 120 ? -18.397 -6.361 12.314 1.00 88.75 120 ALA A CA 1
ATOM 855 C C . ALA A 1 120 ? -17.777 -7.615 12.967 1.00 88.75 120 ALA A C 1
ATOM 857 O O . ALA A 1 120 ? -18.389 -8.683 12.955 1.00 88.75 120 ALA A O 1
ATOM 858 N N . LEU A 1 121 ? -16.555 -7.520 13.506 1.00 89.56 121 LEU A N 1
ATOM 859 C CA . LEU A 1 121 ? -15.778 -8.662 13.994 1.00 89.56 121 LEU A CA 1
ATOM 860 C C . LEU A 1 121 ? -15.773 -8.699 15.529 1.00 89.56 121 LEU A C 1
ATOM 862 O O . LEU A 1 121 ? -15.332 -7.745 16.167 1.00 89.56 121 LEU A O 1
ATOM 866 N N . LYS A 1 122 ? -16.207 -9.813 16.144 1.00 87.56 122 LYS A N 1
ATOM 867 C CA . LYS A 1 122 ? -16.260 -9.931 17.617 1.00 87.56 122 LYS A CA 1
ATOM 868 C C . LYS A 1 122 ? -14.869 -10.006 18.263 1.00 87.56 122 LYS A C 1
ATOM 870 O O . LYS A 1 122 ? -14.643 -9.331 19.252 1.00 87.56 122 LYS A O 1
ATOM 875 N N . PHE A 1 123 ? -13.936 -10.763 17.682 1.00 89.12 123 PHE A N 1
ATOM 876 C CA . PHE A 1 123 ? -12.659 -11.132 18.327 1.00 89.12 123 PHE A CA 1
ATOM 877 C C . PHE A 1 123 ? -11.418 -10.463 17.719 1.00 89.12 123 PHE A C 1
ATOM 879 O O . PHE A 1 123 ? -10.308 -10.971 17.847 1.00 89.12 123 PHE A O 1
ATOM 886 N N . VAL A 1 124 ? -11.591 -9.355 16.995 1.00 91.44 124 VAL A N 1
ATOM 887 C CA . VAL A 1 124 ? -10.484 -8.648 16.337 1.00 91.44 124 VAL A CA 1
ATOM 888 C C . VAL A 1 124 ? -10.479 -7.198 16.788 1.00 91.44 124 VAL A C 1
ATOM 890 O O . VAL A 1 124 ? -11.516 -6.540 16.725 1.00 91.44 124 VAL A O 1
ATOM 893 N N . VAL A 1 125 ? -9.309 -6.722 17.210 1.00 90.19 125 VAL A N 1
ATOM 894 C CA . VAL A 1 125 ? -9.007 -5.301 17.398 1.00 90.19 125 VAL A CA 1
ATOM 895 C C . VAL A 1 125 ? -7.990 -4.923 16.333 1.00 90.19 125 VAL A C 1
ATOM 897 O O . VAL A 1 125 ? -6.897 -5.492 16.291 1.00 90.19 125 VAL A O 1
ATOM 900 N N . LEU A 1 126 ? -8.356 -4.002 15.443 1.00 89.50 126 LEU A N 1
ATOM 901 C CA . LEU A 1 126 ? -7.452 -3.490 14.414 1.00 89.50 126 LEU A CA 1
ATOM 902 C C . LEU A 1 126 ? -7.156 -2.022 14.691 1.00 89.50 126 LEU A C 1
ATOM 904 O O . LEU A 1 126 ? -8.086 -1.228 14.764 1.00 89.50 126 LEU A O 1
ATOM 908 N N . SER A 1 127 ? -5.882 -1.650 14.794 1.00 88.81 127 SER A N 1
ATOM 909 C CA . SER A 1 127 ? -5.496 -0.242 14.855 1.00 88.81 127 SER A CA 1
ATOM 910 C C . SER A 1 127 ? -5.494 0.365 13.451 1.00 88.81 127 SER A C 1
ATOM 912 O O . SER A 1 127 ? -4.793 -0.095 12.551 1.00 88.81 127 SER A O 1
ATOM 914 N N . GLU A 1 128 ? -6.270 1.430 13.248 1.00 85.44 128 GLU A N 1
ATOM 915 C CA . GLU A 1 128 ? -6.330 2.157 11.964 1.00 85.44 128 GLU A CA 1
ATOM 916 C C . GLU A 1 128 ? -5.367 3.363 11.941 1.00 85.44 128 GLU A C 1
ATOM 918 O O . GLU A 1 128 ? -5.431 4.245 11.079 1.00 85.44 128 GLU A O 1
ATOM 923 N N . LYS A 1 129 ? -4.435 3.410 12.902 1.00 87.56 129 LYS A N 1
ATOM 924 C CA . LYS A 1 129 ? -3.410 4.451 13.025 1.00 87.56 129 LYS A CA 1
ATOM 925 C C . LYS A 1 129 ? -2.483 4.459 11.808 1.00 87.56 129 LYS A C 1
ATOM 927 O O . LYS A 1 129 ? -1.842 3.472 11.461 1.00 87.56 129 LYS A O 1
ATOM 932 N N . TRP A 1 130 ? -2.342 5.632 11.195 1.00 86.56 130 TRP A N 1
ATOM 933 C CA . TRP A 1 130 ? -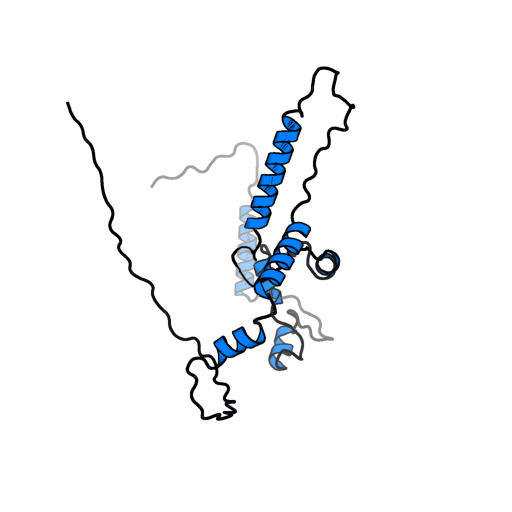1.433 5.826 10.068 1.00 86.56 130 TRP A CA 1
ATOM 934 C C . TRP A 1 130 ? 0.024 6.006 10.521 1.00 86.56 130 TRP A C 1
ATOM 936 O O . TRP A 1 130 ? 0.400 7.050 11.072 1.00 86.56 130 TRP A O 1
ATOM 946 N N . ASP A 1 131 ? 0.879 5.030 10.207 1.00 90.00 131 ASP A N 1
ATOM 947 C CA . ASP A 1 131 ? 2.315 5.075 10.497 1.00 90.00 131 ASP A CA 1
ATOM 948 C C . ASP A 1 131 ? 3.072 6.057 9.594 1.00 90.00 131 ASP A C 1
ATOM 950 O O . ASP A 1 131 ? 3.660 5.716 8.561 1.00 90.00 131 ASP A O 1
ATOM 954 N N . LYS A 1 132 ? 3.131 7.317 10.038 1.00 89.44 132 LYS A N 1
ATOM 955 C CA . LYS A 1 132 ? 3.773 8.426 9.310 1.00 89.44 132 LYS A CA 1
ATOM 956 C C . LYS A 1 132 ? 5.223 8.126 8.920 1.00 89.44 132 LYS A C 1
ATOM 958 O O . LYS A 1 132 ? 5.648 8.475 7.822 1.00 89.44 132 LYS A O 1
ATOM 963 N N . LYS A 1 133 ? 5.997 7.484 9.804 1.00 90.69 133 LYS A N 1
ATOM 964 C CA . LYS A 1 133 ? 7.432 7.225 9.584 1.00 90.69 133 LYS A CA 1
ATOM 965 C C . LYS A 1 133 ? 7.675 6.178 8.500 1.00 90.69 133 LYS A C 1
ATOM 967 O O . LYS A 1 133 ? 8.564 6.378 7.677 1.00 90.69 133 LYS A O 1
ATOM 972 N N . ALA A 1 134 ? 6.916 5.084 8.516 1.00 89.44 134 ALA A N 1
ATOM 973 C CA . ALA A 1 134 ? 7.076 3.996 7.559 1.00 89.44 134 ALA A CA 1
ATOM 974 C C . ALA A 1 134 ? 6.557 4.416 6.179 1.00 89.44 134 ALA A C 1
ATOM 976 O O . ALA A 1 134 ? 7.284 4.325 5.191 1.00 89.44 134 ALA A O 1
ATOM 977 N N . MET A 1 135 ? 5.351 4.987 6.132 1.00 88.12 135 MET A N 1
ATOM 978 C CA . MET A 1 135 ? 4.723 5.393 4.876 1.00 88.12 135 MET A CA 1
ATOM 979 C C . MET A 1 135 ? 5.503 6.501 4.163 1.00 88.12 135 MET A C 1
ATOM 981 O O . MET A 1 135 ? 5.718 6.412 2.964 1.00 88.12 135 MET A O 1
ATOM 985 N N . THR A 1 136 ? 6.012 7.509 4.878 1.00 89.12 136 THR A N 1
ATOM 986 C CA . THR A 1 136 ? 6.745 8.614 4.224 1.00 89.12 136 THR A CA 1
ATOM 987 C C . THR A 1 136 ? 8.086 8.172 3.630 1.00 89.12 136 THR A C 1
ATOM 989 O O . THR A 1 136 ? 8.547 8.762 2.659 1.00 89.12 136 THR A O 1
ATOM 992 N N . LYS A 1 137 ? 8.739 7.163 4.223 1.00 93.25 137 LYS A N 1
ATOM 993 C CA . LYS A 1 137 ? 10.081 6.723 3.808 1.00 93.25 137 LYS A CA 1
ATOM 994 C C . LYS A 1 137 ? 10.055 5.621 2.756 1.00 93.25 137 LYS A C 1
ATOM 996 O O . LYS A 1 137 ? 10.917 5.609 1.886 1.00 93.25 137 LYS A O 1
ATOM 1001 N N . TYR A 1 138 ? 9.119 4.683 2.881 1.00 92.94 138 TYR A N 1
ATOM 1002 C CA . TYR A 1 138 ? 9.112 3.447 2.095 1.00 92.94 138 TYR A CA 1
ATOM 1003 C C . TYR A 1 138 ? 7.936 3.350 1.122 1.00 92.94 138 TYR A C 1
ATOM 1005 O O . TYR A 1 138 ? 7.937 2.460 0.278 1.00 92.94 138 TYR A O 1
ATOM 1013 N N . SER A 1 139 ? 6.950 4.247 1.218 1.00 90.88 139 SER A N 1
ATOM 1014 C CA . SER A 1 139 ? 5.840 4.317 0.269 1.00 90.88 139 SER A CA 1
ATOM 1015 C C . SER A 1 139 ? 6.020 5.484 -0.695 1.00 90.88 139 SER A C 1
ATOM 1017 O O . SER A 1 139 ? 6.600 6.521 -0.367 1.00 90.88 139 SER A O 1
ATOM 1019 N N . THR A 1 140 ? 5.500 5.324 -1.904 1.00 90.00 140 THR A N 1
ATOM 1020 C CA . THR A 1 140 ? 5.451 6.395 -2.896 1.00 90.00 140 THR A CA 1
ATOM 1021 C C . THR A 1 140 ? 4.325 7.367 -2.567 1.00 90.00 140 THR A C 1
ATOM 1023 O O . THR A 1 140 ? 3.181 6.952 -2.390 1.00 90.00 140 THR A O 1
ATOM 1026 N N . GLN A 1 141 ? 4.622 8.668 -2.546 1.00 89.50 141 GLN A N 1
ATOM 1027 C CA . GLN A 1 141 ? 3.606 9.704 -2.315 1.00 89.50 141 GLN A CA 1
ATOM 1028 C C . GLN A 1 141 ? 2.550 9.756 -3.428 1.00 89.50 141 GLN A C 1
ATOM 1030 O O . GLN A 1 141 ? 1.382 10.026 -3.168 1.00 89.50 141 GLN A O 1
ATOM 1035 N N . SER A 1 142 ? 2.966 9.507 -4.670 1.00 91.50 142 SER A N 1
ATOM 1036 C CA . SER A 1 142 ? 2.101 9.470 -5.848 1.00 91.50 142 SER A CA 1
ATOM 1037 C C . SER A 1 142 ? 2.571 8.386 -6.813 1.00 91.50 142 SER A C 1
ATOM 1039 O O . SER A 1 142 ? 3.703 7.906 -6.718 1.00 91.50 142 SER A O 1
ATOM 1041 N N . VAL A 1 143 ? 1.682 7.979 -7.717 1.00 94.06 143 VAL A N 1
ATOM 1042 C CA . VAL A 1 143 ? 1.977 6.967 -8.735 1.00 94.06 143 VAL A CA 1
ATOM 1043 C C . VAL A 1 143 ? 2.978 7.544 -9.745 1.00 94.06 143 VAL A C 1
ATOM 1045 O O . VAL A 1 143 ? 2.734 8.632 -10.273 1.00 94.06 143 VAL A O 1
ATOM 1048 N N . PRO A 1 144 ? 4.101 6.861 -10.024 1.00 94.25 144 PRO A N 1
ATOM 1049 C CA . PRO A 1 144 ? 5.073 7.355 -10.989 1.00 94.25 144 PRO A CA 1
ATOM 1050 C C . PRO A 1 144 ? 4.578 7.188 -12.433 1.00 94.25 144 PRO A C 1
ATOM 1052 O O . PRO A 1 144 ? 3.940 6.193 -12.781 1.00 94.25 144 PRO A O 1
ATOM 1055 N N . PHE A 1 145 ? 4.958 8.125 -13.306 1.00 94.44 145 PHE A N 1
ATOM 1056 C CA . PHE A 1 145 ? 4.844 7.952 -14.759 1.00 94.44 145 PHE A CA 1
ATOM 1057 C C . PHE A 1 145 ? 5.623 6.689 -15.177 1.00 94.44 145 PHE A C 1
ATOM 1059 O O . PHE A 1 145 ? 6.750 6.523 -14.702 1.00 94.44 145 PHE A O 1
ATOM 1066 N N . PRO A 1 146 ? 5.104 5.783 -16.028 1.00 95.44 146 PRO A N 1
ATOM 1067 C CA . PRO A 1 146 ? 3.985 5.906 -16.971 1.00 95.44 146 PRO A CA 1
ATOM 1068 C C . PRO A 1 146 ? 2.650 5.295 -16.496 1.00 95.44 146 PRO A C 1
ATOM 1070 O O . PRO A 1 146 ? 1.805 4.978 -17.328 1.00 95.44 146 PRO A O 1
ATOM 1073 N N . PHE A 1 147 ? 2.467 5.044 -15.197 1.00 95.50 147 PHE A N 1
ATOM 1074 C CA . PHE A 1 147 ? 1.257 4.384 -14.700 1.00 95.50 147 PHE A CA 1
ATOM 1075 C C . PHE A 1 147 ? 0.147 5.391 -14.376 1.00 95.50 147 PHE A C 1
ATOM 1077 O O . PHE A 1 147 ? 0.393 6.399 -13.720 1.00 95.50 147 PHE A O 1
ATOM 1084 N N . ASP A 1 148 ? -1.088 5.0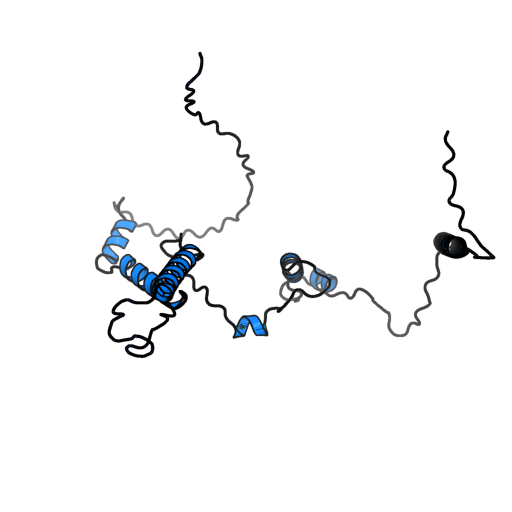62 -14.764 1.00 93.19 148 ASP A N 1
ATOM 1085 C CA . ASP A 1 148 ? -2.273 5.887 -14.478 1.00 93.19 148 ASP A CA 1
ATOM 1086 C C . ASP A 1 148 ? -2.952 5.519 -13.145 1.00 93.19 148 ASP A C 1
ATOM 1088 O O . ASP A 1 148 ? -3.617 6.345 -12.522 1.00 93.19 148 ASP A O 1
ATOM 1092 N N . SER A 1 149 ? -2.798 4.268 -12.694 1.00 95.19 149 SER A N 1
ATOM 1093 C CA . SER A 1 149 ? -3.451 3.728 -11.495 1.00 95.19 149 SER A CA 1
ATOM 1094 C C . SER A 1 149 ? -2.447 3.126 -10.516 1.00 95.19 149 SER A C 1
ATOM 1096 O O . SER A 1 149 ? -1.488 2.455 -10.909 1.00 95.19 149 SER A O 1
ATOM 1098 N N . LYS A 1 150 ? -2.720 3.311 -9.218 1.00 93.88 150 LYS A N 1
ATOM 1099 C CA . LYS A 1 150 ? -1.929 2.746 -8.115 1.00 93.88 150 LYS A CA 1
ATOM 1100 C C . LYS A 1 150 ? -1.886 1.220 -8.174 1.00 93.88 150 LYS A C 1
ATOM 1102 O O . LYS A 1 150 ? -0.820 0.637 -8.020 1.00 93.88 150 LYS A O 1
ATOM 1107 N N . ASP A 1 151 ? -3.018 0.587 -8.466 1.00 94.56 151 ASP A N 1
ATOM 1108 C CA . ASP A 1 151 ? -3.113 -0.872 -8.555 1.00 94.56 151 ASP A CA 1
ATOM 1109 C C . ASP A 1 151 ? -2.232 -1.428 -9.690 1.00 94.56 151 ASP A C 1
ATOM 1111 O O . ASP A 1 151 ? -1.543 -2.430 -9.510 1.00 94.56 151 ASP A O 1
ATOM 1115 N N . THR A 1 152 ? -2.157 -0.740 -10.834 1.00 96.00 152 THR A N 1
ATOM 1116 C CA . THR A 1 152 ? -1.269 -1.140 -11.938 1.00 96.00 152 THR A CA 1
ATOM 1117 C C . THR A 1 152 ? 0.202 -1.028 -11.546 1.00 96.00 152 THR A C 1
ATOM 1119 O O . THR A 1 152 ? 0.986 -1.937 -11.825 1.00 96.00 152 THR A O 1
ATOM 1122 N N . TYR A 1 153 ? 0.569 0.055 -10.859 1.00 95.75 153 TYR A N 1
ATOM 1123 C CA . TYR A 1 153 ? 1.924 0.258 -10.358 1.00 95.75 153 TYR A CA 1
ATOM 1124 C C . TYR A 1 153 ? 2.326 -0.824 -9.345 1.00 95.75 153 TYR A C 1
ATOM 1126 O O . TYR A 1 153 ? 3.351 -1.484 -9.521 1.00 95.75 153 TYR A O 1
ATOM 1134 N N . GLU A 1 154 ? 1.495 -1.083 -8.337 1.00 94.06 154 GLU A N 1
ATOM 1135 C CA . GLU A 1 154 ? 1.770 -2.096 -7.313 1.00 94.06 154 GLU A CA 1
ATOM 1136 C C . GLU A 1 154 ? 1.838 -3.511 -7.902 1.00 94.06 154 GLU A C 1
ATOM 1138 O O . GLU A 1 154 ? 2.728 -4.289 -7.552 1.00 94.06 154 GLU A O 1
ATOM 1143 N N . ARG A 1 155 ? 0.969 -3.837 -8.869 1.00 94.94 155 ARG A N 1
ATOM 1144 C CA . ARG A 1 155 ? 1.033 -5.113 -9.599 1.00 94.94 155 ARG A CA 1
ATOM 1145 C C . ARG A 1 155 ? 2.329 -5.269 -10.384 1.00 94.94 155 ARG A C 1
ATOM 1147 O O . ARG A 1 155 ? 2.874 -6.370 -10.409 1.00 94.94 155 ARG A O 1
ATOM 1154 N N . SER A 1 156 ? 2.830 -4.192 -10.992 1.00 93.94 156 SER A N 1
ATOM 1155 C CA . SER A 1 156 ? 4.073 -4.234 -11.770 1.00 93.94 156 SER A CA 1
ATOM 1156 C C . SER A 1 156 ? 5.305 -4.548 -10.911 1.00 93.94 156 SER A C 1
ATOM 1158 O O . SER A 1 156 ? 6.217 -5.226 -11.374 1.00 93.94 156 SER A O 1
ATOM 1160 N N . MET A 1 157 ? 5.312 -4.129 -9.641 1.00 92.06 157 MET A N 1
ATOM 1161 C CA . MET A 1 157 ? 6.428 -4.341 -8.709 1.00 92.06 157 MET A CA 1
ATOM 1162 C C . MET A 1 157 ? 6.286 -5.591 -7.832 1.00 92.06 157 MET A C 1
ATOM 1164 O O . MET A 1 157 ? 7.145 -5.858 -6.994 1.00 92.06 157 MET A O 1
ATOM 1168 N N . ARG A 1 158 ? 5.208 -6.366 -7.994 1.00 94.62 158 ARG A N 1
ATOM 1169 C CA . ARG A 1 158 ? 4.893 -7.506 -7.121 1.00 94.62 158 ARG A CA 1
ATOM 1170 C C . ARG A 1 158 ? 5.957 -8.610 -7.147 1.00 94.62 158 ARG A C 1
ATOM 1172 O O . ARG A 1 158 ? 6.087 -9.346 -6.171 1.00 94.62 158 ARG A O 1
ATOM 1179 N N . GLN A 1 159 ? 6.681 -8.768 -8.255 1.00 92.56 159 GLN A N 1
ATOM 1180 C CA . GLN A 1 159 ? 7.686 -9.819 -8.409 1.00 92.56 159 GLN A CA 1
ATOM 1181 C C . GLN A 1 159 ? 9.085 -9.325 -8.004 1.00 92.56 159 GLN A C 1
ATOM 1183 O O . GLN A 1 159 ? 9.579 -8.356 -8.584 1.00 92.56 159 GLN A O 1
ATOM 1188 N N . PRO A 1 160 ? 9.767 -9.992 -7.053 1.00 94.81 160 PRO A N 1
ATOM 1189 C CA . PRO A 1 160 ? 11.142 -9.649 -6.711 1.00 94.81 160 PRO A CA 1
ATOM 1190 C C . PRO A 1 160 ? 12.089 -10.027 -7.858 1.00 94.81 160 PRO A C 1
ATOM 1192 O O . PRO A 1 160 ? 11.976 -11.103 -8.434 1.00 94.81 160 PRO A O 1
ATOM 1195 N N . LEU A 1 161 ? 13.074 -9.176 -8.159 1.00 93.75 161 LEU A N 1
ATOM 1196 C CA . LEU A 1 161 ? 14.063 -9.414 -9.225 1.00 93.75 161 LEU A CA 1
ATOM 1197 C C . LEU A 1 161 ? 15.329 -10.142 -8.742 1.00 93.75 161 LEU A C 1
ATOM 1199 O O . LEU A 1 161 ? 16.228 -10.393 -9.534 1.00 93.75 161 LEU A O 1
ATOM 1203 N N . GLY A 1 162 ? 15.446 -10.451 -7.447 1.00 94.25 162 GLY A N 1
ATOM 1204 C CA . GLY A 1 162 ? 16.659 -11.030 -6.861 1.00 94.25 162 GLY A CA 1
ATOM 1205 C C . GLY A 1 162 ? 16.914 -12.482 -7.278 1.00 94.25 162 GLY A C 1
ATOM 1206 O O . GLY A 1 162 ? 15.981 -13.261 -7.471 1.00 94.25 162 GLY A O 1
ATOM 1207 N N . ARG A 1 163 ? 18.192 -12.879 -7.343 1.00 96.00 163 ARG A N 1
ATOM 1208 C CA . ARG A 1 163 ? 18.611 -14.257 -7.671 1.00 96.00 163 ARG A CA 1
ATOM 1209 C C . ARG A 1 163 ? 18.227 -15.284 -6.596 1.00 96.00 163 ARG A C 1
ATOM 1211 O O . ARG A 1 163 ? 18.224 -16.473 -6.865 1.00 96.00 163 ARG A O 1
ATOM 1218 N N . GLN A 1 164 ? 17.901 -14.833 -5.385 1.00 95.94 164 GLN A N 1
ATOM 1219 C CA . GLN A 1 164 ? 17.416 -15.682 -4.292 1.00 95.94 164 GLN A CA 1
ATOM 1220 C C . GLN A 1 164 ? 15.954 -16.107 -4.480 1.00 95.94 164 GLN A C 1
ATOM 1222 O O . GLN A 1 164 ? 15.544 -17.119 -3.926 1.00 95.94 164 GLN A O 1
ATOM 1227 N N . TYR A 1 165 ? 15.176 -15.331 -5.241 1.00 95.50 165 TYR A N 1
ATOM 1228 C CA . TYR A 1 165 ? 13.737 -15.546 -5.411 1.00 95.50 165 TYR A CA 1
ATOM 1229 C C . TYR A 1 165 ? 13.375 -16.154 -6.772 1.00 95.50 165 TYR A C 1
ATOM 1231 O O . TYR A 1 165 ? 12.282 -16.689 -6.923 1.00 95.50 165 TYR A O 1
ATOM 1239 N N . ASN A 1 166 ? 14.286 -16.094 -7.748 1.00 95.88 166 ASN A N 1
ATOM 1240 C CA . ASN A 1 166 ? 14.079 -16.582 -9.111 1.00 95.88 166 ASN A CA 1
ATOM 1241 C C . ASN A 1 166 ? 15.158 -17.598 -9.506 1.00 95.88 166 ASN A C 1
ATOM 1243 O O . ASN A 1 166 ? 16.300 -17.505 -9.060 1.00 95.88 166 ASN A O 1
ATOM 1247 N N . ALA A 1 167 ? 14.822 -18.522 -10.411 1.00 96.69 167 ALA A N 1
ATOM 1248 C CA . ALA A 1 167 ? 15.813 -19.383 -11.060 1.00 96.69 167 ALA A CA 1
ATOM 1249 C C . ALA A 1 167 ? 16.825 -18.557 -11.882 1.00 96.69 167 ALA A C 1
ATOM 1251 O O . ALA A 1 167 ? 16.498 -17.460 -12.340 1.00 96.69 167 ALA A O 1
ATOM 1252 N N . ASP A 1 168 ? 18.034 -19.087 -12.117 1.00 95.75 168 ASP A N 1
ATOM 1253 C CA . ASP A 1 168 ? 19.102 -18.333 -12.806 1.00 95.75 168 ASP A CA 1
ATOM 1254 C C . ASP A 1 168 ? 18.683 -17.864 -14.208 1.00 95.75 168 ASP A C 1
ATOM 1256 O O . ASP A 1 168 ? 18.942 -16.720 -14.575 1.00 95.75 168 ASP A O 1
ATOM 1260 N N . SER A 1 169 ? 17.965 -18.699 -14.965 1.00 96.00 169 SER A N 1
ATOM 1261 C CA . SER A 1 169 ? 17.439 -18.333 -16.287 1.00 96.00 169 SER A CA 1
ATOM 1262 C C . SER A 1 169 ? 16.479 -17.143 -16.211 1.00 96.00 169 SER A C 1
ATOM 1264 O O . SER A 1 169 ? 16.699 -16.131 -16.873 1.00 96.00 169 SER A O 1
ATOM 1266 N N . ALA A 1 170 ? 15.475 -17.218 -15.333 1.00 96.19 170 ALA A N 1
ATOM 1267 C CA . ALA A 1 170 ? 14.505 -16.147 -15.130 1.00 96.19 170 ALA A CA 1
ATOM 1268 C C . ALA A 1 170 ? 15.174 -14.856 -14.633 1.00 96.19 170 ALA A C 1
ATOM 1270 O O . ALA A 1 170 ? 14.865 -13.775 -15.126 1.00 96.19 170 ALA A O 1
ATOM 1271 N N . PHE A 1 171 ? 16.138 -14.953 -13.712 1.00 97.00 171 PHE A N 1
ATOM 1272 C CA . PHE A 1 171 ? 16.920 -13.804 -13.251 1.00 97.00 171 PHE A CA 1
ATOM 1273 C C . PHE A 1 171 ? 17.657 -13.121 -14.410 1.00 97.00 171 PHE A C 1
ATOM 1275 O O . PHE A 1 171 ? 17.617 -11.895 -14.542 1.00 97.00 171 PHE A O 1
ATOM 1282 N N . ARG A 1 172 ? 18.307 -13.908 -15.276 1.00 95.19 172 ARG A N 1
ATOM 1283 C CA . ARG A 1 172 ? 19.030 -13.395 -16.446 1.00 95.19 172 ARG A CA 1
ATOM 1284 C C . ARG A 1 172 ? 18.117 -12.777 -17.493 1.00 95.19 172 ARG A C 1
ATOM 1286 O O . ARG A 1 172 ? 18.550 -11.852 -18.175 1.00 95.19 172 ARG A O 1
ATOM 1293 N N . ASP A 1 173 ? 16.902 -13.286 -17.647 1.00 95.06 173 ASP A N 1
ATOM 1294 C CA . ASP A 1 173 ? 15.925 -12.740 -18.586 1.00 95.06 173 ASP A CA 1
ATOM 1295 C C . ASP A 1 173 ? 15.284 -11.451 -18.046 1.00 95.06 173 ASP A C 1
ATOM 1297 O O . ASP A 1 173 ? 15.212 -10.462 -18.772 1.00 95.06 173 ASP A O 1
ATOM 1301 N N . LEU A 1 174 ? 14.913 -11.410 -16.760 1.00 94.31 174 LEU A N 1
ATOM 1302 C CA . LEU A 1 174 ? 14.293 -10.244 -16.113 1.00 94.31 174 LEU A CA 1
ATOM 1303 C C . LEU A 1 174 ? 15.244 -9.048 -15.951 1.00 94.31 174 LEU A C 1
ATOM 1305 O O . LEU A 1 174 ? 14.806 -7.902 -15.990 1.00 94.31 174 LEU A O 1
ATOM 1309 N N . THR A 1 175 ? 16.542 -9.295 -15.755 1.00 95.12 175 THR A N 1
ATOM 1310 C CA . THR A 1 175 ? 17.555 -8.234 -15.582 1.00 95.12 175 THR A CA 1
ATOM 1311 C C . THR A 1 175 ? 18.247 -7.831 -16.885 1.00 95.12 175 THR A C 1
ATOM 1313 O O . THR A 1 175 ? 19.115 -6.953 -16.881 1.00 95.12 175 THR A O 1
ATOM 1316 N N . ARG A 1 176 ? 17.876 -8.441 -18.019 1.00 94.81 176 ARG A N 1
ATOM 1317 C CA . ARG A 1 176 ? 18.456 -8.108 -19.323 1.00 94.81 176 ARG A CA 1
ATOM 1318 C C . ARG A 1 176 ? 18.021 -6.697 -19.747 1.00 94.81 176 ARG A C 1
ATOM 1320 O O . ARG A 1 176 ? 16.822 -6.449 -19.864 1.00 94.81 176 ARG A O 1
ATOM 1327 N N . PRO A 1 177 ? 18.956 -5.769 -20.028 1.00 95.88 177 PRO A N 1
ATOM 1328 C CA . PRO A 1 177 ? 18.591 -4.443 -20.512 1.00 95.88 177 PRO A CA 1
ATOM 1329 C C . PRO A 1 177 ? 17.998 -4.528 -21.924 1.00 95.88 177 PRO A C 1
ATOM 1331 O O . PRO A 1 177 ? 18.388 -5.380 -22.723 1.00 95.88 177 PRO A O 1
ATOM 1334 N N . ALA A 1 178 ? 17.098 -3.599 -22.254 1.00 95.81 178 ALA A N 1
ATOM 1335 C CA . ALA A 1 178 ? 16.439 -3.559 -23.562 1.00 95.81 178 ALA A CA 1
ATOM 1336 C C . ALA A 1 178 ? 17.416 -3.339 -24.733 1.00 95.81 178 ALA A C 1
ATOM 1338 O O . ALA A 1 178 ? 17.170 -3.806 -25.843 1.00 95.81 178 ALA A O 1
ATOM 1339 N N . VAL A 1 179 ? 18.528 -2.635 -24.491 1.00 95.06 179 VAL A N 1
ATOM 1340 C CA . VAL A 1 179 ? 19.553 -2.348 -25.500 1.00 95.06 179 VAL A CA 1
ATOM 1341 C C . VAL A 1 179 ? 20.870 -2.984 -25.078 1.00 95.06 179 VAL A C 1
ATOM 1343 O O . VAL A 1 179 ? 21.476 -2.591 -24.081 1.00 95.06 179 VAL A O 1
ATOM 1346 N N . LEU A 1 180 ? 21.328 -3.946 -25.874 1.00 94.38 180 LEU A N 1
ATOM 1347 C CA . LEU A 1 180 ? 22.638 -4.572 -25.744 1.00 94.38 180 LEU A CA 1
ATOM 1348 C C . LEU A 1 180 ? 23.538 -4.066 -26.870 1.00 94.38 180 LEU A C 1
ATOM 1350 O O . LEU A 1 180 ? 23.182 -4.151 -28.043 1.00 94.38 180 LEU A O 1
ATOM 1354 N N . LYS A 1 181 ? 24.707 -3.535 -26.506 1.00 93.88 181 LYS A N 1
ATOM 1355 C CA . LYS A 1 181 ? 25.740 -3.105 -27.453 1.00 93.88 181 LYS A CA 1
ATOM 1356 C C . LYS A 1 181 ? 27.014 -3.896 -27.210 1.00 93.88 181 LYS A C 1
ATOM 1358 O O . LYS A 1 181 ? 27.421 -4.074 -26.063 1.00 93.88 181 LYS A O 1
ATOM 1363 N N . ASN A 1 182 ? 27.658 -4.316 -28.289 1.00 93.75 182 ASN A N 1
ATOM 1364 C CA . ASN A 1 182 ? 28.980 -4.918 -28.203 1.00 93.75 182 ASN A CA 1
ATOM 1365 C C . ASN A 1 182 ? 30.014 -3.812 -27.978 1.00 93.75 182 ASN A C 1
ATOM 1367 O O . ASN A 1 182 ? 29.951 -2.746 -28.593 1.00 93.75 182 ASN A O 1
ATOM 1371 N N . THR A 1 183 ? 30.955 -4.047 -27.071 1.00 94.44 183 THR A N 1
ATOM 1372 C CA . THR A 1 183 ? 32.065 -3.123 -26.840 1.00 94.44 183 THR A CA 1
ATOM 1373 C C . THR A 1 183 ? 33.009 -3.139 -28.044 1.00 94.44 183 THR A C 1
ATOM 1375 O O . THR A 1 183 ? 33.239 -4.179 -28.654 1.00 94.44 183 THR A O 1
ATOM 1378 N N . GLY A 1 184 ? 33.539 -1.972 -28.417 1.00 92.62 184 GLY A N 1
ATOM 1379 C CA . GLY A 1 184 ? 34.525 -1.855 -29.499 1.00 92.62 184 GLY A CA 1
ATOM 1380 C C . GLY A 1 184 ? 33.971 -1.895 -30.929 1.00 92.62 184 GLY A C 1
ATOM 1381 O O . GLY A 1 184 ? 34.762 -1.870 -31.865 1.00 92.62 184 GLY A O 1
ATOM 1382 N N . VAL A 1 185 ? 32.647 -1.917 -31.124 1.00 93.81 185 VAL A N 1
ATOM 1383 C CA . VAL A 1 185 ? 32.021 -1.900 -32.459 1.00 93.81 185 VAL A CA 1
ATOM 1384 C C . VAL A 1 185 ? 31.315 -0.564 -32.702 1.00 93.81 185 VAL A C 1
ATOM 1386 O O . VAL A 1 185 ? 30.551 -0.095 -31.857 1.00 93.81 185 VAL A O 1
ATOM 1389 N N . VAL A 1 186 ? 31.561 0.049 -33.865 1.00 93.06 186 VAL A N 1
ATOM 1390 C CA . VAL A 1 186 ? 30.852 1.261 -34.306 1.00 93.06 186 VAL A CA 1
ATOM 1391 C C . VAL A 1 186 ? 29.415 0.893 -34.677 1.00 93.06 186 VAL A C 1
ATOM 1393 O O . VAL A 1 186 ? 29.187 -0.027 -35.458 1.00 93.06 186 VAL A O 1
ATOM 1396 N N . ILE A 1 187 ? 28.438 1.610 -34.119 1.00 93.00 187 ILE A N 1
ATOM 1397 C CA . ILE A 1 187 ? 27.020 1.404 -34.432 1.00 93.00 187 ILE A CA 1
ATOM 1398 C C . ILE A 1 187 ? 26.707 2.146 -35.730 1.00 93.00 187 ILE A C 1
ATOM 1400 O O . ILE A 1 187 ? 26.630 3.375 -35.747 1.00 93.00 187 ILE A O 1
ATOM 1404 N N . GLU A 1 188 ? 26.533 1.399 -36.817 1.00 92.38 188 GLU A N 1
ATOM 1405 C CA . GLU A 1 188 ? 26.057 1.968 -38.076 1.00 92.38 188 GLU A CA 1
ATOM 1406 C C . GLU A 1 188 ? 24.601 2.449 -37.945 1.00 92.38 188 GLU A C 1
ATOM 1408 O O . GLU A 1 188 ? 23.796 1.824 -37.244 1.00 92.38 188 GLU A O 1
ATOM 1413 N N . PRO A 1 189 ? 24.227 3.546 -38.627 1.00 92.25 189 PRO A N 1
ATOM 1414 C CA . PRO A 1 189 ? 22.845 3.997 -38.660 1.00 92.25 189 PRO A CA 1
ATOM 1415 C C . PRO A 1 189 ? 21.939 2.931 -39.284 1.00 92.25 189 PRO A C 1
ATOM 1417 O O . PRO A 1 189 ? 22.333 2.187 -40.186 1.00 92.25 189 PRO A O 1
ATOM 1420 N N . ILE A 1 190 ? 20.687 2.895 -38.831 1.00 89.44 190 ILE A N 1
ATOM 1421 C CA . ILE A 1 190 ? 19.687 1.960 -39.346 1.00 89.44 190 ILE A CA 1
ATOM 1422 C C . ILE A 1 190 ? 19.470 2.244 -40.836 1.00 89.44 190 ILE A C 1
ATOM 1424 O O . ILE A 1 190 ? 19.009 3.320 -41.218 1.00 89.44 190 ILE A O 1
ATOM 1428 N N . ARG A 1 191 ? 19.770 1.261 -41.690 1.00 88.69 191 ARG A N 1
ATOM 1429 C CA . ARG A 1 191 ? 19.381 1.295 -43.103 1.0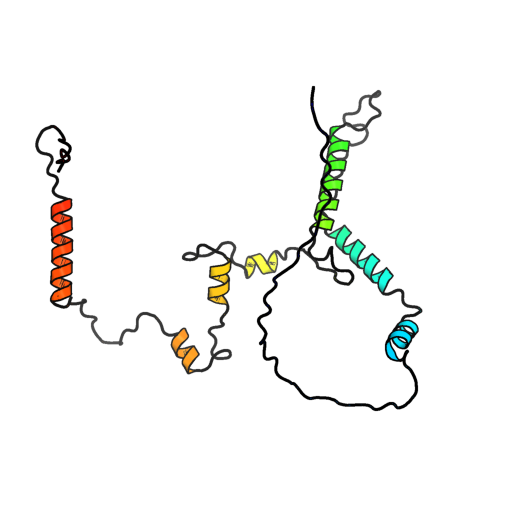0 88.69 191 ARG A CA 1
ATOM 1430 C C . ARG A 1 191 ? 17.999 0.671 -43.246 1.00 88.69 191 ARG A C 1
ATOM 1432 O O . ARG A 1 191 ? 17.807 -0.497 -42.913 1.00 88.69 191 ARG A O 1
ATOM 1439 N N . TYR A 1 192 ? 17.033 1.439 -43.747 1.00 83.81 192 TYR A N 1
ATOM 1440 C CA . TYR A 1 192 ? 15.718 0.895 -44.073 1.00 83.81 192 TYR A CA 1
ATOM 1441 C C . TYR A 1 192 ? 15.848 -0.165 -45.170 1.00 83.81 192 TYR A C 1
ATOM 1443 O O . TYR A 1 192 ? 16.569 0.015 -46.153 1.00 83.81 192 TYR A O 1
ATOM 1451 N N . THR A 1 193 ? 15.118 -1.270 -45.033 1.00 85.62 193 THR A N 1
ATOM 1452 C CA . THR A 1 193 ? 14.956 -2.211 -46.144 1.00 85.62 193 THR A CA 1
ATOM 1453 C C . THR A 1 193 ? 14.203 -1.508 -47.279 1.00 85.62 193 THR A C 1
ATOM 1455 O O . THR A 1 193 ? 13.369 -0.639 -47.019 1.00 85.62 193 THR A O 1
ATOM 1458 N N . LYS A 1 194 ? 14.464 -1.871 -48.545 1.00 79.56 194 LYS A N 1
ATOM 1459 C CA . LYS A 1 194 ? 13.824 -1.252 -49.728 1.00 79.56 194 LYS A CA 1
ATOM 1460 C C . LYS A 1 194 ? 12.306 -0.995 -49.578 1.00 79.56 194 LYS A C 1
ATOM 1462 O O . LYS A 1 194 ? 11.892 0.126 -49.864 1.00 79.56 194 LYS A O 1
ATOM 1467 N N . PRO A 1 195 ? 11.475 -1.939 -49.081 1.00 78.56 195 PRO A N 1
ATOM 1468 C CA . PRO A 1 195 ? 10.040 -1.681 -48.924 1.00 78.56 195 PRO A CA 1
ATOM 1469 C C . PRO A 1 195 ? 9.708 -0.680 -47.804 1.00 78.56 195 PRO A C 1
ATOM 1471 O O . PRO A 1 195 ? 8.708 0.026 -47.895 1.00 78.56 195 PRO A O 1
ATOM 1474 N N . VAL A 1 196 ? 10.518 -0.595 -46.745 1.00 79.12 196 VAL A N 1
ATOM 1475 C CA . VAL A 1 196 ? 10.319 0.374 -45.651 1.00 79.12 196 VAL A CA 1
ATOM 1476 C C . VAL A 1 196 ? 10.814 1.759 -46.062 1.00 79.12 196 VAL A C 1
ATOM 1478 O O . VAL A 1 196 ? 10.173 2.746 -45.722 1.00 79.12 196 VAL A O 1
ATOM 1481 N N . ALA A 1 197 ? 11.888 1.835 -46.852 1.00 77.31 197 ALA A N 1
ATOM 1482 C CA . ALA A 1 197 ? 12.384 3.081 -47.429 1.00 77.31 197 ALA A CA 1
ATOM 1483 C C . ALA A 1 197 ? 11.339 3.723 -48.355 1.00 77.31 197 ALA A C 1
ATOM 1485 O O . ALA A 1 197 ? 11.019 4.895 -48.186 1.00 77.31 197 ALA A O 1
ATOM 1486 N N . GLN A 1 198 ? 10.731 2.933 -49.249 1.00 76.62 198 GLN A N 1
ATOM 1487 C CA . GLN A 1 198 ? 9.653 3.399 -50.132 1.00 76.62 198 GLN A CA 1
ATOM 1488 C C . GLN A 1 198 ? 8.422 3.868 -49.344 1.00 76.62 198 GLN A C 1
ATOM 1490 O O . GLN A 1 198 ? 7.854 4.911 -49.654 1.00 76.62 198 GLN A O 1
ATOM 1495 N N . LYS A 1 199 ? 8.035 3.147 -48.281 1.00 76.88 199 LYS A N 1
ATOM 1496 C CA . LYS A 1 199 ? 6.934 3.565 -47.394 1.00 76.88 199 LYS A CA 1
ATOM 1497 C C . LYS A 1 199 ? 7.261 4.842 -46.617 1.00 76.88 199 LYS A C 1
ATOM 1499 O O . LYS A 1 199 ? 6.396 5.700 -46.478 1.00 76.88 199 LYS A O 1
ATOM 1504 N N . ALA A 1 200 ? 8.486 4.984 -46.115 1.00 77.69 200 ALA A N 1
ATOM 1505 C CA . ALA A 1 200 ? 8.932 6.187 -45.417 1.00 77.69 200 ALA A CA 1
ATOM 1506 C C . ALA A 1 200 ? 8.956 7.405 -46.356 1.00 77.69 200 ALA A C 1
ATOM 1508 O O . ALA A 1 200 ? 8.503 8.482 -45.973 1.00 77.69 200 ALA A O 1
ATOM 1509 N N . GLU A 1 201 ? 9.407 7.219 -47.599 1.00 79.12 201 GLU A N 1
ATOM 1510 C CA . GLU A 1 201 ? 9.408 8.246 -48.643 1.00 79.12 201 GLU A CA 1
ATOM 1511 C C . GLU A 1 201 ? 7.983 8.629 -49.069 1.00 79.12 201 GLU A C 1
ATOM 1513 O O . GLU A 1 201 ? 7.669 9.811 -49.188 1.00 79.12 201 GLU A O 1
ATOM 1518 N N . GLU A 1 202 ? 7.075 7.658 -49.201 1.00 79.06 202 GLU A N 1
ATOM 1519 C CA . GLU A 1 202 ? 5.664 7.910 -49.501 1.00 79.06 202 GLU A CA 1
ATOM 1520 C C . GLU A 1 202 ? 4.962 8.680 -48.368 1.00 79.06 202 GLU A C 1
ATOM 1522 O O . GLU A 1 202 ? 4.197 9.613 -48.626 1.00 79.06 202 GLU A O 1
ATOM 1527 N N . VAL A 1 203 ? 5.232 8.331 -47.105 1.00 80.19 203 VAL A N 1
ATOM 1528 C CA . VAL A 1 203 ? 4.702 9.049 -45.934 1.00 80.19 203 VAL A CA 1
ATOM 1529 C C . VAL A 1 203 ? 5.260 10.472 -45.876 1.00 80.19 203 VAL A C 1
ATOM 1531 O O . VAL A 1 203 ? 4.492 11.414 -45.664 1.00 80.19 203 VAL A O 1
ATOM 1534 N N . ALA A 1 204 ? 6.558 10.656 -46.134 1.00 79.25 204 ALA A N 1
ATOM 1535 C CA . ALA A 1 204 ? 7.176 11.975 -46.222 1.00 79.25 204 ALA A CA 1
ATOM 1536 C C . ALA A 1 204 ? 6.567 12.812 -47.364 1.00 79.25 204 ALA A C 1
ATOM 1538 O O . ALA A 1 204 ? 6.171 13.957 -47.147 1.00 79.25 204 ALA A O 1
ATOM 1539 N N . ALA A 1 205 ? 6.380 12.230 -48.552 1.00 78.56 205 ALA A N 1
ATOM 1540 C CA . ALA A 1 205 ? 5.766 12.896 -49.700 1.00 78.56 205 ALA A CA 1
ATOM 1541 C C . ALA A 1 205 ? 4.292 13.270 -49.453 1.00 78.56 205 ALA A C 1
ATOM 1543 O O . ALA A 1 205 ? 3.841 14.334 -49.886 1.00 78.56 205 ALA A O 1
ATOM 1544 N N . LYS A 1 206 ? 3.533 12.437 -48.728 1.00 73.69 206 LYS A N 1
ATOM 1545 C CA . LYS A 1 206 ? 2.152 12.743 -48.313 1.00 73.69 206 LYS A CA 1
ATOM 1546 C C . LYS A 1 206 ? 2.093 13.876 -47.289 1.00 73.69 206 LYS A C 1
ATOM 1548 O O . LYS A 1 206 ? 1.235 14.744 -47.418 1.00 73.69 206 LYS A O 1
ATOM 1553 N N . GLN A 1 207 ? 3.007 13.914 -46.317 1.00 71.12 207 GLN A N 1
ATOM 1554 C CA . GLN A 1 207 ? 3.085 15.015 -45.350 1.00 71.12 207 GLN A CA 1
ATOM 1555 C C . GLN A 1 207 ? 3.472 16.340 -46.014 1.00 71.12 207 GLN A C 1
ATOM 1557 O O . GLN A 1 207 ? 2.880 17.371 -45.699 1.00 71.12 207 GLN A O 1
ATOM 1562 N N . VAL A 1 208 ? 4.400 16.321 -46.976 1.00 71.00 208 VAL A N 1
ATOM 1563 C CA . VAL A 1 208 ? 4.753 17.512 -47.766 1.00 71.00 208 VAL A CA 1
ATOM 1564 C C . VAL A 1 208 ? 3.552 17.985 -48.592 1.00 71.00 208 VAL A C 1
ATOM 1566 O O . VAL A 1 208 ? 3.214 19.163 -48.541 1.00 71.00 208 VAL A O 1
ATOM 1569 N N . LYS A 1 209 ? 2.831 17.079 -49.270 1.00 67.50 209 LYS A N 1
ATOM 1570 C CA . LYS A 1 209 ? 1.605 17.425 -50.017 1.00 67.50 209 LYS A CA 1
ATOM 1571 C C . LYS A 1 209 ? 0.483 17.971 -49.128 1.00 67.50 209 LYS A C 1
ATOM 1573 O O . LYS A 1 209 ? -0.212 18.885 -49.548 1.00 67.50 209 LYS A O 1
ATOM 1578 N N . ALA A 1 210 ? 0.317 17.452 -47.912 1.00 64.12 210 ALA A N 1
ATOM 1579 C CA . ALA A 1 210 ? -0.678 17.951 -46.960 1.00 64.12 210 ALA A CA 1
ATOM 1580 C C . ALA A 1 210 ? -0.314 19.331 -46.377 1.00 64.12 210 ALA A C 1
ATOM 1582 O O . ALA A 1 210 ? -1.203 20.090 -45.997 1.00 64.12 210 ALA A O 1
ATOM 1583 N N . LYS A 1 211 ? 0.982 19.665 -46.309 1.00 59.06 211 LYS A N 1
ATOM 1584 C CA . LYS A 1 211 ? 1.487 20.932 -45.756 1.00 59.06 211 LYS A CA 1
ATOM 1585 C C . LYS A 1 211 ? 1.565 22.061 -46.795 1.00 59.06 211 LYS A C 1
ATOM 1587 O O . LYS A 1 211 ? 1.582 23.227 -46.412 1.00 59.06 211 LYS A O 1
ATOM 1592 N N . VAL A 1 212 ? 1.552 21.745 -48.094 1.00 56.50 212 VAL A N 1
ATOM 1593 C CA . VAL A 1 212 ? 1.436 22.732 -49.183 1.00 56.50 212 VAL A CA 1
ATOM 1594 C C . VAL A 1 212 ? -0.043 23.078 -49.415 1.00 56.50 212 VAL A C 1
ATOM 1596 O O . VAL A 1 212 ? -0.674 22.642 -50.371 1.00 56.50 212 VAL A O 1
ATOM 1599 N N . LEU A 1 213 ? -0.601 23.890 -48.518 1.00 56.53 213 LEU A N 1
ATOM 1600 C CA . LEU A 1 213 ? -1.727 24.778 -48.813 1.00 56.53 213 LEU A CA 1
ATOM 1601 C C . LEU A 1 213 ? -1.139 26.183 -48.959 1.00 56.53 213 LEU A C 1
ATOM 1603 O O . LEU A 1 213 ? -1.004 26.928 -47.991 1.00 56.53 213 LEU A O 1
ATOM 1607 N N . THR A 1 214 ? -0.707 26.525 -50.169 1.00 54.59 214 THR A N 1
ATOM 1608 C CA . THR A 1 214 ? -0.242 27.871 -50.505 1.00 54.59 214 THR A CA 1
ATOM 1609 C C . THR A 1 214 ? -1.426 28.836 -50.494 1.00 54.59 214 THR A C 1
ATOM 1611 O O . THR A 1 214 ? -2.301 28.783 -51.356 1.00 54.59 214 THR A O 1
ATOM 1614 N N . VAL A 1 215 ? -1.451 29.745 -49.517 1.00 53.47 215 VAL A N 1
ATOM 1615 C CA . VAL A 1 215 ? -2.311 30.934 -49.546 1.00 53.47 215 VAL A CA 1
ATOM 1616 C C . VAL A 1 215 ? -1.662 31.942 -50.492 1.00 53.47 215 VAL A C 1
ATOM 1618 O O . VAL A 1 215 ? -0.731 32.648 -50.116 1.00 53.47 215 VAL A O 1
ATOM 1621 N N . ALA A 1 216 ? -2.153 32.006 -51.726 1.00 43.94 216 ALA A N 1
ATOM 1622 C CA . ALA A 1 216 ? -1.935 33.138 -52.614 1.00 43.94 216 ALA A CA 1
ATOM 1623 C C . ALA A 1 216 ? -3.282 33.842 -52.803 1.00 43.94 216 ALA A C 1
ATOM 1625 O O . ALA A 1 216 ? -4.158 33.326 -53.485 1.00 43.94 216 ALA A O 1
ATOM 1626 N N . GLY A 1 217 ? -3.443 34.992 -52.143 1.00 47.00 217 GLY A N 1
ATOM 1627 C CA . GLY A 1 217 ? -4.481 35.981 -52.442 1.00 47.00 217 GLY A CA 1
ATOM 1628 C C . GLY A 1 217 ? -5.936 35.510 -52.337 1.00 47.00 217 GLY A C 1
ATOM 1629 O O . GLY A 1 217 ? -6.547 35.176 -53.340 1.00 47.00 217 GLY A O 1
ATOM 1630 N N . GLY A 1 218 ? -6.517 35.625 -51.137 1.00 47.31 218 GLY A N 1
ATOM 1631 C CA . GLY A 1 218 ? -7.952 35.877 -50.948 1.00 47.31 218 GLY A CA 1
ATOM 1632 C C . GLY A 1 218 ? -8.930 34.719 -51.209 1.00 47.31 218 GLY A C 1
ATOM 1633 O O . GLY A 1 218 ? -9.174 34.319 -52.338 1.00 47.31 218 GLY A O 1
ATOM 1634 N N . MET A 1 219 ? -9.633 34.331 -50.138 1.00 38.22 219 MET A N 1
ATOM 1635 C CA . MET A 1 219 ? -10.862 33.517 -50.099 1.00 38.22 219 MET A CA 1
ATOM 1636 C C . MET A 1 219 ? -10.697 31.983 -50.065 1.00 38.22 219 MET A C 1
ATOM 1638 O O . MET A 1 219 ? -10.441 31.317 -51.066 1.00 38.22 219 MET A O 1
ATOM 1642 N N . PHE A 1 220 ? -10.985 31.398 -48.896 1.00 39.94 220 PHE A N 1
ATOM 1643 C CA . PHE A 1 220 ? -11.173 29.956 -48.717 1.00 39.94 220 PHE A CA 1
ATOM 1644 C C . PHE A 1 220 ? -12.507 29.510 -49.337 1.00 39.94 220 PHE A C 1
ATOM 1646 O O . PHE A 1 220 ? -13.577 29.869 -48.844 1.00 39.94 220 PHE A O 1
ATOM 1653 N N . LYS A 1 221 ? -12.466 28.687 -50.392 1.00 51.41 221 LYS A N 1
ATOM 1654 C CA . LYS A 1 221 ? -13.644 27.949 -50.878 1.00 51.41 221 LYS A CA 1
ATOM 1655 C C . LYS A 1 221 ? -13.677 26.553 -50.258 1.00 51.41 221 LYS A C 1
ATOM 1657 O O . LYS A 1 221 ? -12.788 25.742 -50.494 1.00 51.41 221 LYS A O 1
ATOM 1662 N N . GLN A 1 222 ? -14.733 26.276 -49.495 1.00 45.53 222 GLN A N 1
ATOM 1663 C CA . GLN A 1 222 ? -15.058 24.936 -49.001 1.00 45.53 222 GLN A CA 1
ATOM 1664 C C . GLN A 1 222 ? -15.382 23.992 -50.178 1.00 45.53 222 GLN A C 1
ATOM 1666 O O . GLN A 1 222 ? -16.048 24.421 -51.130 1.00 45.53 222 GLN A O 1
ATOM 1671 N N . PRO A 1 223 ? -14.960 22.714 -50.140 1.00 42.44 223 PRO A N 1
ATOM 1672 C CA . PRO A 1 223 ? -15.282 21.759 -51.193 1.00 42.44 223 PRO A CA 1
ATOM 1673 C C . PRO A 1 223 ? -16.783 21.432 -51.170 1.00 42.44 223 PRO A C 1
ATOM 1675 O O . PRO A 1 223 ? -17.321 20.964 -50.166 1.00 42.44 223 PRO A O 1
ATOM 1678 N N . LYS A 1 224 ? -17.482 21.673 -52.288 1.00 48.47 224 LYS A N 1
ATOM 1679 C CA . LYS A 1 224 ? -18.884 21.262 -52.449 1.00 48.47 224 LYS A CA 1
ATOM 1680 C C . LYS A 1 224 ? -18.964 19.732 -52.440 1.00 48.47 224 LYS A C 1
ATOM 1682 O O . LYS A 1 224 ? -18.366 19.081 -53.295 1.00 48.47 224 LYS A O 1
ATOM 1687 N N . LYS A 1 225 ? -19.733 19.168 -51.500 1.00 47.97 225 LYS A N 1
ATOM 1688 C CA . LYS A 1 225 ? -20.142 17.756 -51.521 1.00 47.97 225 LYS A CA 1
ATOM 1689 C C . LYS A 1 225 ? -20.870 17.478 -52.837 1.00 47.97 225 LYS A C 1
ATOM 1691 O O . LYS A 1 225 ? -21.903 18.085 -53.113 1.00 47.97 225 LYS A O 1
ATOM 1696 N N . ARG A 1 226 ? -20.316 16.581 -53.651 1.00 44.88 226 ARG A N 1
ATOM 1697 C CA . ARG A 1 226 ? -20.962 16.065 -54.859 1.00 44.88 226 ARG A CA 1
ATOM 1698 C C . ARG A 1 226 ? -21.960 14.998 -54.407 1.00 44.88 226 ARG A C 1
ATOM 1700 O O . ARG A 1 226 ? -21.534 13.965 -53.905 1.00 44.88 226 ARG A O 1
ATOM 1707 N N . GLN A 1 227 ? -23.259 15.285 -54.507 1.00 44.22 227 GLN A N 1
ATOM 1708 C CA . GLN A 1 227 ? -24.290 14.252 -54.418 1.00 44.22 227 GLN A CA 1
ATOM 1709 C C . GLN A 1 227 ? -24.214 13.400 -55.684 1.00 44.22 227 GLN A C 1
ATOM 1711 O O . GLN A 1 227 ? -24.418 13.938 -56.771 1.00 44.22 227 GLN A O 1
ATOM 1716 N N . GLN A 1 228 ? -23.892 12.121 -55.519 1.00 45.94 228 GLN A N 1
ATOM 1717 C CA . GLN A 1 228 ? -24.539 10.979 -56.166 1.00 45.94 228 GLN A CA 1
ATOM 1718 C C . GLN A 1 228 ? -24.469 9.816 -55.181 1.00 45.94 228 GLN A C 1
ATOM 1720 O O . GLN A 1 228 ? -23.396 9.677 -54.549 1.00 45.94 228 GLN A O 1
#

InterPro domains:
  IPR006709 Small-subunit processome, Utp14 [PTHR14150] (37-202)

Sequence (228 aa):
MAGGAAQSGGEAAAEGMVPLHGGSGSVVPGSGKLRVDGEAEGGQLALIRAAFAGDDVEQDFEAEKAAEVAAELPKEEVVGVLPGWGVWANQQKEPRWVTAAREKAAREREKAAASRADAALKFVVLSEKWDKKAMTKYSTQSVPFPFDSKDTYERSMRQPLGRQYNADSAFRDLTRPAVLKNTGVVIEPIRYTKPVAQKAEEVAAKQVKAKVLTVAGGMFKQPKKRQQ

pLDDT: mean 73.4, std 21.54, range [29.11, 97.0]

Secondary structure (DSSP, 8-state):
------------------------PPP----------S--TTTTHHHHHHHTTT--HHHHHHHHHHHHHHHHSPP-------TTSS--TT--S--HHHHHHHHHHHHHHHHHHHHSTTTT-SS--------HHHHHHHS-SSPPTT-S-HHHHHHHT-S--STTTS-HHHHHHHT--S----TT---PPPPPPHHHHHHHHHHHHHHHHHH-----SS--PPPPP---

Organism: Haematococcus lacustris (NCBI:txid44745)

Foldseek 3Di:
DDDDDDDDDDDDDDDDDDDDDDDDDDDDDDDPDPDDDDDDPPPDVVVVCVVCVPPPVLVVQVVVLVVLLVVQFDDLPQVDPDPPVPDDPPPPDDDPVNVVSNVVSVVSRVVSCCPDPCNVPSRDRDDPDDPPVCCVPPNDPDQDPPDPDPVVRCVVPVDDLDCVRDPPVSNCVVPDDPDDDDPPDDDDDDDDDPVVVVVVVVVVVVVVVVPPPDDDDDDDDDDDDDDD